Protein AF-A0A849Z8S7-F1 (afdb_monomer_lite)

Radius of gyration: 25.61 Å; chains: 1; bounding box: 56×73×49 Å

Structure (mmCIF, N/CA/C/O backbone):
data_AF-A0A849Z8S7-F1
#
_entry.id   AF-A0A849Z8S7-F1
#
loop_
_atom_site.group_PDB
_atom_site.id
_atom_site.type_symbol
_atom_site.label_atom_id
_atom_site.label_alt_id
_atom_site.label_comp_id
_atom_site.label_asym_id
_atom_site.label_entity_id
_atom_site.label_seq_id
_atom_site.pdbx_PDB_ins_code
_atom_site.Cartn_x
_atom_site.Cartn_y
_atom_site.Cartn_z
_atom_site.occupancy
_atom_site.B_iso_or_equiv
_atom_site.auth_seq_id
_atom_site.auth_comp_id
_atom_site.auth_asym_id
_atom_site.auth_atom_id
_atom_site.pdbx_PDB_model_num
ATOM 1 N N . MET A 1 1 ? 5.473 55.938 16.628 1.00 42.06 1 MET A N 1
ATOM 2 C CA . MET A 1 1 ? 5.712 55.086 15.442 1.00 42.06 1 MET A CA 1
ATOM 3 C C . MET A 1 1 ? 6.147 55.984 14.285 1.00 42.06 1 MET A C 1
ATOM 5 O O . MET A 1 1 ? 5.295 56.661 13.718 1.00 42.06 1 MET A O 1
ATOM 9 N N . PRO A 1 2 ? 7.457 56.111 14.018 1.00 40.88 2 PRO A N 1
ATOM 10 C CA . PRO A 1 2 ? 7.965 56.992 12.969 1.00 40.88 2 PRO A CA 1
ATOM 11 C C . PRO A 1 2 ? 7.827 56.350 11.578 1.00 40.88 2 PRO A C 1
ATOM 13 O O . PRO A 1 2 ? 8.144 55.180 11.389 1.00 40.88 2 PRO A O 1
ATOM 16 N N . LYS A 1 3 ? 7.329 57.137 10.617 1.00 57.66 3 LYS A N 1
ATOM 17 C CA . LYS A 1 3 ? 7.210 56.800 9.191 1.00 57.66 3 LYS A CA 1
ATOM 18 C C . LYS A 1 3 ? 8.530 57.138 8.496 1.00 57.66 3 LYS A C 1
ATOM 20 O O . LYS A 1 3 ? 8.988 58.271 8.626 1.00 57.66 3 LYS A O 1
ATOM 25 N N . LEU A 1 4 ? 9.113 56.195 7.756 1.00 46.59 4 LEU A N 1
ATOM 26 C CA . LEU A 1 4 ? 10.264 56.466 6.888 1.00 46.59 4 LEU A CA 1
ATOM 27 C C . LEU A 1 4 ? 9.817 56.681 5.429 1.00 46.59 4 LEU A C 1
ATOM 29 O O . LEU A 1 4 ? 8.900 55.996 4.971 1.00 46.59 4 LEU A O 1
ATOM 33 N N . PRO A 1 5 ? 10.427 57.651 4.719 1.00 54.22 5 PRO A N 1
ATOM 34 C CA . PRO A 1 5 ? 10.002 58.090 3.397 1.00 54.22 5 PRO A CA 1
ATOM 35 C C . PRO A 1 5 ? 10.579 57.246 2.254 1.00 54.22 5 PRO A C 1
ATOM 37 O O . PRO A 1 5 ? 11.716 56.782 2.290 1.00 54.22 5 PRO A O 1
ATOM 40 N N . VAL A 1 6 ? 9.768 57.136 1.203 1.00 56.06 6 VAL A N 1
ATOM 41 C CA . VAL A 1 6 ? 10.073 56.534 -0.096 1.00 56.06 6 VAL A CA 1
ATOM 42 C C . VAL A 1 6 ? 10.870 57.528 -0.950 1.00 56.06 6 VAL A C 1
ATOM 44 O O . VAL A 1 6 ? 10.335 58.527 -1.422 1.00 56.06 6 VAL A O 1
ATOM 47 N N . PHE A 1 7 ? 12.141 57.221 -1.184 1.00 50.84 7 PHE A N 1
ATOM 48 C CA . PHE A 1 7 ? 12.986 57.754 -2.258 1.00 50.84 7 PHE A CA 1
ATOM 49 C C . PHE A 1 7 ? 13.813 56.566 -2.779 1.00 50.84 7 PHE A C 1
ATOM 51 O O . PHE A 1 7 ? 14.220 55.739 -1.977 1.00 50.84 7 PHE A O 1
ATOM 58 N N . ALA A 1 8 ? 14.211 56.381 -4.032 1.00 52.47 8 ALA A N 1
ATOM 59 C CA . ALA A 1 8 ? 13.891 56.893 -5.356 1.00 52.47 8 ALA A CA 1
ATOM 60 C C . ALA A 1 8 ? 14.882 56.166 -6.309 1.00 52.47 8 ALA A C 1
ATOM 62 O O . ALA A 1 8 ? 16.000 55.883 -5.889 1.00 52.47 8 ALA A O 1
ATOM 63 N N . ARG A 1 9 ? 14.517 56.006 -7.596 1.00 51.28 9 ARG A N 1
ATOM 64 C CA . ARG A 1 9 ? 15.390 55.741 -8.784 1.00 51.28 9 ARG A CA 1
ATOM 65 C C . ARG A 1 9 ? 15.899 54.292 -8.963 1.00 51.28 9 ARG A C 1
ATOM 67 O O . ARG A 1 9 ? 16.637 53.787 -8.138 1.00 51.28 9 ARG A O 1
ATOM 74 N N . ARG A 1 10 ? 15.425 53.519 -9.957 1.00 60.03 10 ARG A N 1
ATOM 75 C CA . ARG A 1 10 ? 15.662 53.549 -11.433 1.00 60.03 10 ARG A CA 1
ATOM 76 C C . ARG A 1 10 ? 17.137 53.396 -11.852 1.00 60.03 10 ARG A C 1
ATOM 78 O O . ARG A 1 10 ? 17.875 54.362 -11.714 1.00 60.03 10 ARG A O 1
ATOM 85 N N . ALA A 1 11 ? 17.481 52.284 -12.520 1.00 51.03 11 ALA A N 1
ATOM 86 C CA . ALA A 1 11 ? 18.495 52.225 -13.587 1.00 51.03 11 ALA A CA 1
ATOM 87 C C . ALA A 1 11 ? 18.368 50.933 -14.430 1.00 51.03 11 ALA A C 1
ATOM 89 O O . ALA A 1 11 ? 18.165 49.852 -13.888 1.00 51.03 11 ALA A O 1
ATOM 90 N N . LEU A 1 12 ? 18.455 51.099 -15.754 1.00 53.72 12 LEU A N 1
ATOM 91 C CA . LEU A 1 12 ? 18.435 50.087 -16.817 1.00 53.72 12 LEU A CA 1
ATOM 92 C C . LEU A 1 12 ? 19.678 49.175 -16.814 1.00 53.72 12 LEU A C 1
ATOM 94 O O . LEU A 1 12 ? 20.761 49.673 -16.542 1.00 53.72 12 LEU A O 1
ATOM 98 N N . CYS A 1 13 ? 19.514 47.934 -17.295 1.00 45.50 13 CYS A N 1
ATOM 99 C CA . CYS A 1 13 ? 20.413 47.197 -18.213 1.00 45.50 13 CYS A CA 1
ATOM 100 C C . CYS A 1 13 ? 19.562 46.055 -18.820 1.00 45.50 13 CYS A C 1
ATOM 102 O O . CYS A 1 13 ? 19.097 45.196 -18.084 1.00 45.50 13 CYS A O 1
ATOM 104 N N . ALA A 1 14 ? 19.058 46.111 -20.055 1.00 52.50 14 ALA A N 1
ATOM 105 C CA . ALA A 1 14 ? 19.747 46.066 -21.348 1.00 52.50 14 ALA A CA 1
ATOM 106 C C . ALA A 1 14 ? 20.518 44.749 -21.595 1.00 52.50 14 ALA A C 1
ATOM 108 O O . ALA A 1 14 ? 21.630 44.585 -21.117 1.00 52.50 14 ALA A O 1
ATOM 109 N N . VAL A 1 15 ? 19.875 43.878 -22.388 1.00 55.09 15 VAL A N 1
ATOM 110 C CA . VAL A 1 15 ? 20.425 42.991 -23.436 1.00 55.09 15 VAL A CA 1
ATOM 111 C C . VAL A 1 15 ? 21.591 42.064 -23.065 1.00 55.09 15 VAL A C 1
ATOM 113 O O . VAL A 1 15 ? 22.725 42.510 -22.970 1.00 55.09 15 VAL A O 1
ATOM 116 N N . SER A 1 16 ? 21.331 40.750 -23.096 1.00 60.84 16 SER A N 1
ATOM 117 C CA . SER A 1 16 ? 22.317 39.768 -23.565 1.00 60.84 16 SER A CA 1
ATOM 118 C C . SER A 1 16 ? 21.654 38.719 -24.452 1.00 60.84 16 SER A C 1
ATOM 120 O O . SER A 1 16 ? 20.634 38.123 -24.119 1.00 60.84 16 SER A O 1
ATOM 122 N N . VAL A 1 17 ? 22.255 38.603 -25.628 1.00 56.03 17 VAL A N 1
ATOM 123 C CA . VAL A 1 17 ? 21.858 37.899 -26.841 1.00 56.03 17 VAL A CA 1
ATOM 124 C C . VAL A 1 17 ? 22.050 36.387 -26.708 1.00 56.03 17 VAL A C 1
ATOM 126 O O . VAL A 1 17 ? 22.977 35.919 -26.055 1.00 56.03 17 VAL A O 1
ATOM 129 N N . PHE A 1 18 ? 21.172 35.650 -27.391 1.00 53.56 18 PHE A N 1
ATOM 130 C CA . PHE A 1 18 ? 21.282 34.237 -27.747 1.00 53.56 18 PHE A CA 1
ATOM 131 C C . PHE A 1 18 ? 22.715 33.823 -28.137 1.00 53.56 18 PHE A C 1
ATOM 133 O O . PHE A 1 18 ? 23.207 34.200 -29.199 1.00 53.56 18 PHE A O 1
ATOM 140 N N . GLY A 1 19 ? 23.343 32.980 -27.316 1.00 54.31 19 GLY A N 1
ATOM 141 C CA . GLY A 1 19 ? 24.480 32.142 -27.696 1.00 54.31 19 GLY A CA 1
ATOM 142 C C . GLY A 1 19 ? 24.057 30.678 -27.619 1.00 54.31 19 GLY A C 1
ATOM 143 O O . GLY A 1 19 ? 23.813 30.178 -26.524 1.00 54.31 19 GLY A O 1
ATOM 144 N N . GLY A 1 20 ? 23.911 30.021 -28.775 1.00 52.41 20 GLY A N 1
ATOM 145 C CA . GLY A 1 20 ? 23.617 28.588 -28.879 1.00 52.41 20 GLY A CA 1
ATOM 146 C C . GLY A 1 20 ? 24.658 27.740 -28.136 1.00 52.41 20 GLY A C 1
ATOM 147 O O . GLY A 1 20 ? 25.803 28.139 -27.972 1.00 52.41 20 GLY A O 1
ATOM 148 N N . GLY A 1 21 ? 24.325 26.564 -27.624 1.00 58.84 21 GLY A N 1
ATOM 149 C CA . GLY A 1 21 ? 23.379 25.612 -28.190 1.00 58.84 21 GLY A CA 1
ATOM 150 C C . GLY A 1 21 ? 24.153 24.348 -28.534 1.00 58.84 21 GLY A C 1
ATOM 151 O O . GLY A 1 21 ? 24.381 24.072 -29.702 1.00 58.84 21 GLY A O 1
ATOM 152 N N . LEU A 1 22 ? 24.608 23.635 -27.501 1.00 53.78 22 LEU A N 1
ATOM 153 C CA . LEU A 1 22 ? 24.966 22.217 -27.564 1.00 53.78 22 LEU A CA 1
ATOM 154 C C . LEU A 1 22 ? 25.001 21.647 -26.135 1.00 53.78 22 LEU A C 1
ATOM 156 O O . LEU A 1 22 ? 25.979 21.048 -25.699 1.00 53.78 22 LEU A O 1
ATOM 160 N N . PHE A 1 23 ? 23.926 21.865 -25.368 1.00 60.00 23 PHE A N 1
ATOM 161 C CA . PHE A 1 23 ? 23.662 20.972 -24.245 1.00 60.00 23 PHE A CA 1
ATOM 162 C C . PHE A 1 23 ? 23.279 19.646 -24.880 1.00 60.00 23 PHE A C 1
ATOM 164 O O . PHE A 1 23 ? 22.159 19.480 -25.358 1.00 60.00 23 PHE A O 1
ATOM 171 N N . LEU A 1 24 ? 24.264 18.754 -24.970 1.00 53.62 24 LEU A N 1
ATOM 172 C CA . LEU A 1 24 ? 24.031 17.333 -25.130 1.00 53.62 24 LEU A CA 1
ATOM 173 C C . LEU A 1 24 ? 22.966 16.982 -24.099 1.00 53.62 24 LEU A C 1
ATOM 175 O O . LEU A 1 24 ? 23.238 16.962 -22.898 1.00 53.62 24 LEU A O 1
ATOM 179 N N . THR A 1 25 ? 21.742 16.787 -24.573 1.00 54.72 25 THR A N 1
ATOM 180 C CA . THR A 1 25 ? 20.685 16.110 -23.844 1.00 54.72 25 THR A CA 1
ATOM 181 C C . THR A 1 25 ? 21.167 14.676 -23.6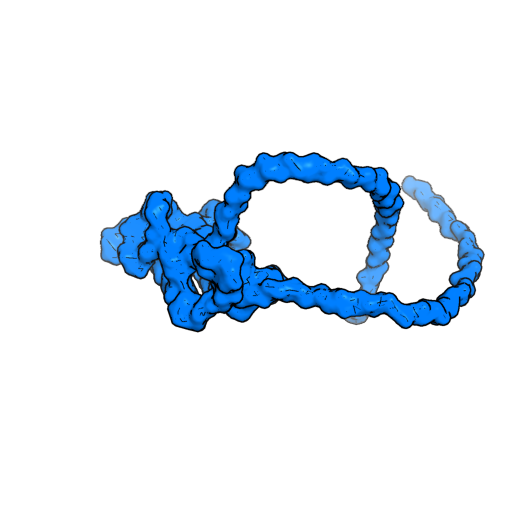69 1.00 54.72 25 THR A C 1
ATOM 183 O O . THR A 1 25 ? 20.724 13.771 -24.372 1.00 54.72 25 THR A O 1
ATOM 186 N N . TYR A 1 26 ? 22.142 14.474 -22.778 1.00 49.62 26 TYR A N 1
ATOM 187 C CA . TYR A 1 26 ? 22.218 13.252 -22.005 1.00 49.62 26 TYR A CA 1
ATOM 188 C C . TYR A 1 26 ? 20.825 13.135 -21.419 1.00 49.62 26 TYR A C 1
ATOM 190 O O . TYR A 1 26 ? 20.433 13.955 -20.588 1.00 49.62 26 TYR A O 1
ATOM 198 N N . GLY A 1 27 ? 20.014 12.275 -22.033 1.00 50.62 27 GLY A N 1
ATOM 199 C CA . GLY A 1 27 ? 18.640 12.101 -21.624 1.00 50.62 27 GLY A CA 1
ATOM 200 C C . GLY A 1 27 ? 18.686 11.792 -20.144 1.00 50.62 27 GLY A C 1
ATOM 201 O O . GLY A 1 27 ? 19.271 10.788 -19.755 1.00 50.62 27 GLY A O 1
ATOM 202 N N . CYS A 1 28 ? 18.098 12.660 -19.324 1.00 59.78 28 CYS A N 1
ATOM 203 C CA . CYS A 1 28 ? 17.778 12.352 -17.938 1.00 59.78 28 CYS A CA 1
ATOM 204 C C . CYS A 1 28 ? 16.652 11.303 -17.912 1.00 59.78 28 CYS A C 1
ATOM 206 O O . CYS A 1 28 ? 15.620 11.512 -17.279 1.00 59.78 28 CYS A O 1
ATOM 208 N N . GLY A 1 29 ? 16.800 10.222 -18.682 1.00 61.06 29 GLY A N 1
ATOM 209 C CA . GLY A 1 29 ? 16.044 9.006 -18.500 1.00 61.06 29 GLY A CA 1
ATOM 210 C C . GLY A 1 29 ? 16.629 8.376 -17.258 1.00 61.06 29 GLY A C 1
ATOM 211 O O . GLY A 1 29 ? 17.711 7.807 -17.298 1.00 61.06 29 GLY A O 1
ATOM 212 N N . THR A 1 30 ? 15.964 8.573 -16.128 1.00 66.50 30 THR A N 1
ATOM 213 C CA . THR A 1 30 ? 16.125 7.644 -15.021 1.00 66.50 30 THR A CA 1
ATOM 214 C C . THR A 1 30 ? 15.651 6.311 -15.580 1.00 66.50 30 THR A C 1
ATOM 216 O O . THR A 1 30 ? 14.512 6.260 -16.047 1.00 66.50 30 THR A O 1
ATOM 219 N N . ASP A 1 31 ? 16.500 5.284 -15.617 1.00 72.75 31 ASP A N 1
ATOM 220 C CA . ASP A 1 31 ? 16.138 3.911 -16.000 1.00 72.75 31 ASP A CA 1
ATOM 221 C C . ASP A 1 31 ? 15.182 3.313 -14.945 1.00 72.75 31 ASP A C 1
ATOM 223 O O . ASP A 1 31 ? 15.463 2.333 -14.263 1.00 72.75 31 ASP A O 1
ATOM 227 N N . ALA A 1 32 ? 14.060 4.001 -14.742 1.00 84.69 32 ALA A N 1
ATOM 228 C CA . ALA A 1 32 ? 13.055 3.755 -13.740 1.00 84.69 32 ALA A CA 1
ATOM 229 C C . ALA A 1 32 ? 12.129 2.668 -14.266 1.00 84.69 32 ALA A C 1
ATOM 231 O O . ALA A 1 32 ? 11.452 2.813 -15.284 1.00 84.69 32 ALA A O 1
ATOM 232 N N . VAL A 1 33 ? 12.101 1.579 -13.524 1.00 88.75 33 VAL A N 1
ATOM 233 C CA . VAL A 1 33 ? 11.377 0.348 -13.819 1.00 88.75 33 VAL A CA 1
ATOM 234 C C . VAL A 1 33 ? 10.177 0.235 -12.888 1.00 88.75 33 VAL A C 1
ATOM 236 O O . VAL A 1 33 ? 10.237 0.642 -11.727 1.00 88.75 33 VAL A O 1
ATOM 239 N N . GLY A 1 34 ? 9.053 -0.280 -13.385 1.00 92.19 34 GLY A N 1
ATOM 240 C CA . GLY A 1 34 ? 7.857 -0.475 -12.562 1.00 92.19 34 GLY A CA 1
ATOM 241 C C . GLY A 1 34 ? 7.198 0.820 -12.072 1.00 92.19 34 GLY A C 1
ATOM 242 O O . GLY A 1 34 ? 6.585 0.825 -11.005 1.00 92.19 34 GLY A O 1
ATOM 243 N N . VAL A 1 35 ? 7.295 1.926 -12.821 1.00 93.81 35 VAL A N 1
ATOM 244 C CA . VAL A 1 35 ? 6.619 3.201 -12.489 1.00 93.81 35 VAL A CA 1
ATOM 245 C C . VAL A 1 35 ? 5.112 2.997 -12.311 1.00 93.81 35 VAL A C 1
ATOM 247 O O . VAL A 1 35 ? 4.524 3.462 -11.331 1.00 93.81 35 VAL A O 1
ATOM 250 N N . ASP A 1 36 ? 4.477 2.269 -13.230 1.00 94.94 36 ASP A N 1
ATOM 251 C CA . ASP A 1 36 ? 3.037 2.021 -13.164 1.00 94.94 36 ASP A CA 1
ATOM 252 C C . ASP A 1 36 ? 2.677 1.001 -12.078 1.00 94.94 36 ASP A C 1
ATOM 254 O O . ASP A 1 36 ? 1.646 1.152 -11.419 1.00 94.94 36 ASP A O 1
ATOM 258 N N . ALA A 1 37 ? 3.542 0.020 -11.810 1.00 95.31 37 ALA A N 1
ATOM 259 C CA . ALA A 1 37 ? 3.399 -0.876 -10.665 1.00 95.31 37 ALA A CA 1
ATOM 260 C C . ALA A 1 37 ? 3.441 -0.104 -9.332 1.00 95.31 37 ALA A C 1
ATOM 262 O O . ALA A 1 37 ? 2.547 -0.271 -8.499 1.00 95.31 37 ALA A O 1
ATOM 263 N N . CYS A 1 38 ? 4.417 0.796 -9.155 1.00 96.62 38 CYS A N 1
ATOM 264 C CA . CYS A 1 38 ? 4.521 1.667 -7.981 1.00 96.62 38 CYS A CA 1
ATOM 265 C C . CYS A 1 38 ? 3.234 2.470 -7.783 1.00 96.62 38 CYS A C 1
ATOM 267 O O . CYS A 1 38 ? 2.651 2.454 -6.700 1.00 96.62 38 CYS A O 1
ATOM 269 N N . ARG A 1 39 ? 2.733 3.115 -8.846 1.00 97.19 39 ARG A N 1
ATOM 270 C CA . ARG A 1 39 ? 1.504 3.922 -8.777 1.00 97.19 39 ARG A CA 1
ATOM 271 C C . ARG A 1 39 ? 0.307 3.114 -8.298 1.00 97.19 39 ARG A C 1
ATOM 273 O O . ARG A 1 39 ? -0.425 3.588 -7.436 1.00 97.19 39 ARG A O 1
ATOM 280 N N . GLN A 1 40 ? 0.115 1.911 -8.830 1.00 98.00 40 GLN A N 1
ATOM 281 C CA . GLN A 1 40 ? -1.014 1.057 -8.455 1.00 98.00 40 GLN A CA 1
ATOM 282 C C . GLN A 1 40 ? -0.921 0.575 -6.999 1.00 98.00 40 GLN A C 1
ATOM 284 O O . GLN A 1 40 ? -1.930 0.531 -6.290 1.00 98.00 40 GLN A O 1
ATOM 289 N N . ILE A 1 41 ? 0.285 0.240 -6.533 1.00 97.31 41 ILE A N 1
ATOM 290 C CA . ILE A 1 41 ? 0.535 -0.175 -5.146 1.00 97.31 41 ILE A CA 1
ATOM 291 C C . ILE A 1 41 ? 0.282 0.993 -4.190 1.00 97.31 41 ILE A C 1
ATOM 293 O O . ILE A 1 41 ? -0.468 0.841 -3.224 1.00 97.31 41 ILE A O 1
ATOM 297 N N . GLU A 1 42 ? 0.843 2.168 -4.472 1.00 97.50 42 GLU A N 1
ATOM 298 C CA . GLU A 1 42 ? 0.652 3.363 -3.645 1.00 97.50 42 GLU A CA 1
ATOM 299 C C . GLU A 1 42 ? -0.795 3.857 -3.666 1.00 97.50 42 GLU A C 1
ATOM 301 O O . GLU A 1 42 ? -1.328 4.265 -2.636 1.00 97.50 42 GLU A O 1
ATOM 306 N N . GLU A 1 43 ? -1.489 3.738 -4.798 1.00 97.88 43 GLU A N 1
ATOM 307 C CA . GLU A 1 43 ? -2.920 4.012 -4.865 1.00 97.88 43 GLU A CA 1
ATOM 308 C C . GLU A 1 43 ? -3.704 3.111 -3.900 1.00 97.88 43 GLU A C 1
ATOM 310 O O . GLU A 1 43 ? -4.528 3.603 -3.120 1.00 97.88 43 GLU A O 1
ATOM 315 N N . ALA A 1 44 ? -3.400 1.809 -3.886 1.00 98.19 44 ALA A N 1
ATOM 316 C CA . ALA A 1 44 ? -4.016 0.866 -2.961 1.00 98.19 44 ALA A CA 1
ATOM 317 C C . ALA A 1 44 ? -3.684 1.181 -1.492 1.00 98.19 44 ALA A C 1
ATOM 319 O O . ALA A 1 44 ? -4.554 1.028 -0.630 1.00 98.19 44 ALA A O 1
ATOM 320 N N . ARG A 1 45 ? -2.462 1.645 -1.191 1.00 97.19 45 ARG A N 1
ATOM 321 C CA . ARG A 1 45 ? -2.066 2.093 0.158 1.00 97.19 45 ARG A CA 1
ATOM 322 C C . ARG A 1 45 ? -2.830 3.341 0.584 1.00 97.19 45 ARG A C 1
ATOM 324 O O . ARG A 1 45 ? -3.366 3.370 1.693 1.00 97.19 45 ARG A O 1
ATOM 331 N N . CYS A 1 46 ? -2.942 4.335 -0.294 1.00 97.56 46 CYS A N 1
ATOM 332 C CA . CYS A 1 46 ? -3.716 5.548 -0.040 1.00 97.56 46 CYS A CA 1
ATOM 333 C C . CYS A 1 46 ? -5.196 5.225 0.228 1.00 97.56 46 CYS A C 1
ATOM 335 O O . CYS A 1 46 ? -5.777 5.778 1.161 1.00 97.56 46 CYS A O 1
ATOM 337 N N . ASP A 1 47 ? -5.792 4.296 -0.527 1.00 97.44 47 ASP A N 1
ATOM 338 C CA . ASP A 1 47 ? -7.176 3.840 -0.312 1.00 97.44 47 ASP A CA 1
ATOM 339 C C . ASP A 1 47 ? -7.346 3.015 0.975 1.00 97.44 47 ASP A C 1
ATOM 341 O O . ASP A 1 47 ? -8.411 3.017 1.600 1.00 97.44 47 ASP A O 1
ATOM 345 N N . ALA A 1 48 ? -6.303 2.301 1.398 1.00 96.81 48 ALA A N 1
ATOM 346 C CA . ALA A 1 48 ? -6.287 1.545 2.646 1.00 96.81 48 ALA A CA 1
ATOM 347 C C . ALA A 1 48 ? -6.122 2.437 3.887 1.00 96.81 48 ALA A C 1
ATOM 349 O O . ALA A 1 48 ? -6.644 2.090 4.951 1.00 96.81 48 ALA A O 1
ATOM 350 N N . ALA A 1 49 ? -5.438 3.578 3.761 1.00 95.44 49 ALA A N 1
ATOM 351 C CA . ALA A 1 49 ? -5.015 4.424 4.878 1.00 95.44 49 ALA A CA 1
ATOM 352 C C . ALA A 1 49 ? -6.131 4.826 5.870 1.00 95.44 49 ALA A C 1
ATOM 354 O O . ALA A 1 49 ? -5.881 4.761 7.080 1.00 95.44 49 ALA A O 1
ATOM 355 N N . PRO A 1 50 ? -7.376 5.147 5.445 1.00 94.94 50 PRO A N 1
ATOM 356 C CA . PRO A 1 50 ? -8.457 5.470 6.378 1.00 94.94 50 PRO A CA 1
ATOM 357 C C . PRO A 1 50 ? -8.777 4.367 7.398 1.00 94.94 50 PRO A C 1
ATOM 359 O O . PRO A 1 50 ? -9.232 4.685 8.499 1.00 94.94 50 PRO A O 1
ATOM 362 N N . ALA A 1 51 ? -8.493 3.090 7.088 1.00 93.62 51 ALA A N 1
ATOM 363 C CA . ALA A 1 51 ? -8.651 1.968 8.027 1.00 93.62 51 ALA A CA 1
ATOM 364 C C . ALA A 1 51 ? -7.789 2.113 9.290 1.00 93.62 51 ALA A C 1
ATOM 366 O O . ALA A 1 51 ? -8.100 1.532 10.326 1.00 93.62 51 ALA A O 1
ATOM 367 N N . CYS A 1 52 ? -6.715 2.893 9.198 1.00 93.56 52 CYS A N 1
ATOM 368 C CA . CYS A 1 52 ? -5.745 3.110 10.259 1.00 93.56 52 CYS A CA 1
ATOM 369 C C . CYS A 1 52 ? -5.907 4.465 10.946 1.00 93.56 52 CYS A C 1
ATOM 371 O O . CYS A 1 52 ? -4.996 4.930 11.625 1.00 93.56 52 CYS A O 1
ATOM 373 N N . THR A 1 53 ? -7.053 5.127 10.784 1.00 89.75 53 THR A N 1
ATOM 374 C CA . THR A 1 53 ? -7.327 6.404 11.449 1.00 89.75 53 THR A CA 1
ATOM 375 C C . THR A 1 53 ? -7.194 6.275 12.970 1.00 89.75 53 THR A C 1
ATOM 377 O O . THR A 1 53 ? -7.928 5.520 13.597 1.00 89.75 53 THR A O 1
ATOM 380 N N . GLY A 1 54 ? -6.290 7.061 13.567 1.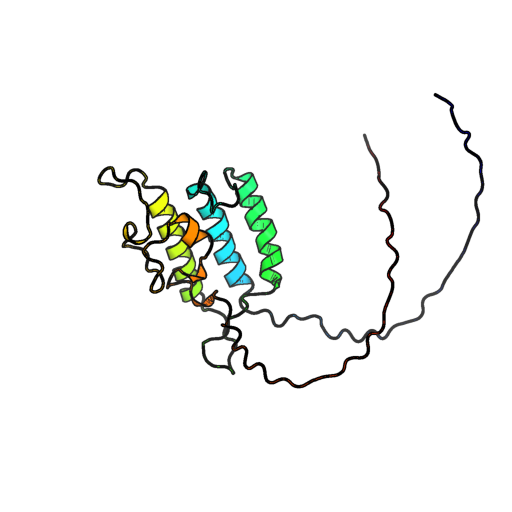00 84.06 54 GLY A N 1
ATOM 381 C CA . GLY A 1 54 ? -6.048 7.064 15.017 1.00 84.06 54 GLY A CA 1
ATOM 382 C C . GLY A 1 54 ? -4.904 6.154 15.468 1.00 84.06 54 GLY A C 1
ATOM 383 O O . GLY A 1 54 ? -4.531 6.207 16.636 1.00 84.06 54 GLY A O 1
ATOM 384 N N . ASP A 1 55 ? -4.323 5.377 14.554 1.00 87.44 55 ASP A N 1
ATOM 385 C CA . ASP A 1 55 ? -3.092 4.630 14.795 1.00 87.44 55 ASP A CA 1
ATOM 386 C C . ASP A 1 55 ? -1.859 5.549 14.684 1.00 87.44 55 ASP A C 1
ATOM 388 O O . ASP A 1 55 ? -1.856 6.512 13.912 1.00 87.44 55 ASP A O 1
ATOM 392 N N . GLN A 1 56 ? -0.806 5.257 15.449 1.00 85.62 56 GLN A N 1
ATOM 393 C CA . GLN A 1 56 ? 0.454 6.014 15.448 1.00 85.62 56 GLN A CA 1
ATOM 394 C C . GLN A 1 56 ? 1.238 5.886 14.133 1.00 85.62 56 GLN A C 1
ATOM 396 O O . GLN A 1 56 ? 2.055 6.749 13.824 1.00 85.62 56 GLN A O 1
ATOM 401 N N . PHE A 1 57 ? 0.973 4.835 13.354 1.00 81.31 57 PHE A N 1
ATOM 402 C CA . PHE A 1 57 ? 1.649 4.551 12.089 1.00 81.31 57 PHE A CA 1
ATOM 403 C C . PHE A 1 57 ? 0.889 5.077 10.862 1.00 81.31 57 PHE A C 1
ATOM 405 O O . PHE A 1 57 ? 1.259 4.762 9.734 1.00 81.31 57 PHE A O 1
ATOM 412 N N . THR A 1 58 ? -0.179 5.865 11.048 1.00 75.50 58 THR A N 1
ATOM 413 C CA . THR A 1 58 ? -0.963 6.415 9.931 1.00 75.50 58 THR A CA 1
ATOM 414 C C . THR A 1 58 ? -0.551 7.845 9.570 1.00 75.50 58 THR A C 1
ATOM 416 O O . THR A 1 58 ? -0.344 8.687 10.443 1.00 75.50 58 THR A O 1
ATOM 419 N N . PHE A 1 59 ? -0.558 8.179 8.276 1.00 74.00 59 PHE A N 1
ATOM 420 C CA . PHE A 1 59 ? -0.279 9.529 7.748 1.00 74.00 59 PHE A CA 1
ATOM 421 C C . PHE A 1 59 ? -1.394 10.564 8.020 1.00 74.00 59 PHE A C 1
ATOM 423 O O . PHE A 1 59 ? -1.504 11.584 7.344 1.00 74.00 59 PHE A O 1
ATOM 430 N N . GLY A 1 60 ? -2.277 10.304 8.985 1.00 84.75 60 GLY A N 1
ATOM 431 C CA . GLY A 1 60 ? -3.416 11.169 9.306 1.00 84.75 60 GLY A CA 1
ATOM 432 C C . GLY A 1 60 ? -4.475 11.270 8.200 1.00 84.75 60 GLY A C 1
ATOM 433 O O . GLY A 1 60 ? -5.245 12.233 8.191 1.00 84.75 60 GLY A O 1
ATOM 434 N N . ILE A 1 61 ? -4.526 10.303 7.280 1.00 92.56 61 ILE A N 1
ATOM 435 C CA . ILE A 1 61 ? -5.486 10.261 6.170 1.00 92.56 61 ILE A CA 1
ATOM 436 C C . ILE A 1 61 ? -6.830 9.741 6.690 1.00 92.56 61 ILE A C 1
ATOM 438 O O . ILE A 1 61 ? -6.946 8.592 7.104 1.00 92.56 61 ILE A O 1
ATOM 442 N N . ARG A 1 62 ? -7.844 10.607 6.682 1.00 92.06 62 ARG A N 1
ATOM 443 C CA . ARG A 1 62 ? -9.187 10.356 7.231 1.00 92.06 62 ARG A CA 1
ATOM 444 C C . ARG A 1 62 ? -10.303 10.685 6.251 1.00 92.06 62 ARG A C 1
ATOM 446 O O . ARG A 1 62 ? -11.399 10.150 6.374 1.00 92.06 62 ARG A O 1
ATOM 453 N N . THR A 1 63 ? -10.048 11.596 5.317 1.00 95.38 63 THR A N 1
ATOM 454 C CA . THR A 1 63 ? -11.045 12.074 4.360 1.00 95.38 63 THR A CA 1
ATOM 455 C C . THR A 1 63 ? -10.709 11.635 2.941 1.00 95.38 63 THR A C 1
ATOM 457 O O . THR A 1 63 ? -9.548 11.462 2.577 1.00 95.38 63 THR A O 1
ATOM 460 N N . GLU A 1 64 ? -11.744 11.532 2.112 1.00 96.56 64 GLU A N 1
ATOM 461 C CA . GLU A 1 64 ? -11.647 11.333 0.659 1.00 96.56 64 GLU A CA 1
ATOM 462 C C . GLU A 1 64 ? -10.675 12.317 -0.016 1.00 96.56 64 GLU A C 1
ATOM 464 O O . GLU A 1 64 ? -9.936 11.962 -0.930 1.00 96.56 64 GLU A O 1
ATOM 469 N N . GLU A 1 65 ? -10.651 13.573 0.436 1.00 97.62 65 GLU A N 1
ATOM 470 C CA . GLU A 1 65 ? -9.738 14.586 -0.094 1.00 97.62 65 GLU A CA 1
ATOM 471 C C . GLU A 1 65 ? -8.277 14.278 0.237 1.00 97.62 65 GLU A C 1
ATOM 473 O O . GLU A 1 65 ? -7.417 14.369 -0.637 1.00 97.62 65 GLU A O 1
ATOM 478 N N . GLN A 1 66 ? -7.993 13.845 1.466 1.00 96.62 66 GLN A N 1
ATOM 479 C CA . GLN A 1 66 ? -6.645 13.435 1.857 1.00 96.62 66 GLN A CA 1
ATOM 480 C C . GLN A 1 66 ? -6.187 12.190 1.089 1.00 96.62 66 GLN A C 1
ATOM 482 O O . GLN A 1 66 ? -5.022 12.119 0.707 1.00 96.62 66 GLN A O 1
ATOM 487 N N . VAL A 1 67 ? -7.095 11.250 0.801 1.00 97.25 67 VAL A N 1
ATOM 488 C CA . VAL A 1 67 ? -6.804 10.094 -0.064 1.00 97.25 67 VAL A CA 1
ATOM 489 C C . VAL A 1 67 ? -6.421 10.559 -1.471 1.00 97.25 67 VAL A C 1
ATOM 491 O O . VAL A 1 67 ? -5.388 10.140 -1.990 1.00 97.25 67 VAL A O 1
ATOM 494 N N . ARG A 1 68 ? -7.181 11.479 -2.081 1.00 98.12 68 ARG A N 1
ATOM 495 C CA . ARG A 1 68 ? -6.828 12.046 -3.398 1.00 98.12 68 ARG A CA 1
ATOM 496 C C . ARG A 1 68 ? -5.475 12.758 -3.386 1.00 98.12 68 ARG A C 1
ATOM 498 O O . ARG A 1 68 ? -4.699 12.587 -4.323 1.00 98.12 68 ARG A O 1
ATOM 505 N N . ASN A 1 69 ? -5.172 13.509 -2.327 1.00 97.19 69 ASN A N 1
ATOM 506 C CA . ASN A 1 69 ? -3.881 14.183 -2.179 1.00 97.19 69 ASN A CA 1
ATOM 507 C C . ASN A 1 69 ? -2.727 13.181 -2.021 1.00 97.19 69 ASN A C 1
ATOM 509 O O . ASN A 1 69 ? -1.678 13.374 -2.629 1.00 97.19 69 ASN A O 1
ATOM 513 N N . CYS A 1 70 ? -2.933 12.092 -1.273 1.00 97.31 70 CYS A N 1
ATOM 514 C CA . CYS A 1 70 ? -1.982 10.982 -1.168 1.00 97.31 70 CYS A CA 1
ATOM 515 C C . CYS A 1 70 ? -1.690 10.377 -2.548 1.00 97.31 70 CYS A C 1
ATOM 517 O O . CYS A 1 70 ? -0.532 10.305 -2.954 1.00 97.31 70 CYS A O 1
ATOM 519 N N . LYS A 1 71 ? -2.732 10.045 -3.323 1.00 97.88 71 LYS A N 1
ATOM 520 C CA . LYS A 1 71 ? -2.578 9.507 -4.686 1.00 97.88 71 LYS A CA 1
ATOM 521 C C . LYS A 1 71 ? -1.822 10.469 -5.604 1.00 97.88 71 LYS A C 1
ATOM 523 O O . LYS A 1 71 ? -0.949 10.043 -6.353 1.00 97.88 71 LYS A O 1
ATOM 528 N N . ALA A 1 72 ? -2.127 11.766 -5.536 1.00 97.19 72 ALA A N 1
ATOM 529 C CA . ALA A 1 72 ? -1.440 12.783 -6.330 1.00 97.19 72 ALA A CA 1
ATOM 530 C C . ALA A 1 72 ? 0.048 12.901 -5.962 1.00 97.19 72 ALA A C 1
ATOM 532 O O . ALA A 1 72 ? 0.883 12.972 -6.860 1.00 97.19 72 ALA A O 1
ATOM 533 N N . LEU A 1 73 ? 0.376 12.872 -4.667 1.00 95.94 73 LEU A N 1
ATOM 534 C CA . LEU A 1 73 ? 1.758 12.889 -4.188 1.00 95.94 73 LEU A CA 1
ATOM 535 C C . LEU A 1 73 ? 2.535 11.671 -4.703 1.00 95.94 73 LEU A C 1
ATOM 537 O O . LEU A 1 73 ? 3.610 11.823 -5.283 1.00 95.94 73 LEU A O 1
ATOM 541 N N . TYR A 1 74 ? 1.986 10.468 -4.532 1.00 95.81 74 TYR A N 1
ATOM 542 C CA . TYR A 1 74 ? 2.676 9.241 -4.925 1.00 95.81 74 TYR A CA 1
ATOM 543 C C . TYR A 1 74 ? 2.720 9.013 -6.436 1.00 95.81 74 TYR A C 1
ATOM 545 O O . TYR A 1 74 ? 3.667 8.402 -6.920 1.00 95.81 74 TYR A O 1
ATOM 553 N N . ARG A 1 75 ? 1.789 9.580 -7.213 1.00 95.88 75 ARG A N 1
ATOM 554 C CA . ARG A 1 75 ? 1.887 9.602 -8.682 1.00 95.88 75 ARG A CA 1
ATOM 555 C C . ARG A 1 75 ? 3.219 10.191 -9.153 1.00 95.88 75 ARG A C 1
ATOM 557 O O . ARG A 1 75 ? 3.786 9.686 -10.125 1.00 95.88 75 ARG A O 1
ATOM 564 N N . ASP A 1 76 ? 3.675 11.242 -8.474 1.00 94.75 76 ASP A N 1
ATOM 565 C CA . ASP A 1 76 ? 4.902 11.961 -8.807 1.00 94.75 76 ASP A CA 1
ATOM 566 C C . ASP A 1 76 ? 6.129 11.288 -8.167 1.00 94.75 76 ASP A C 1
ATOM 568 O O . ASP A 1 76 ? 7.157 11.159 -8.824 1.00 94.75 76 ASP A O 1
ATOM 572 N N . GLN A 1 77 ? 6.022 10.771 -6.935 1.00 93.44 77 GLN A N 1
ATOM 573 C CA . GLN A 1 77 ? 7.120 10.015 -6.302 1.00 93.44 77 GLN A CA 1
ATOM 574 C C . GLN A 1 77 ? 7.456 8.719 -7.047 1.00 93.44 77 GLN A C 1
ATOM 576 O O . GLN A 1 77 ? 8.626 8.365 -7.178 1.00 93.44 77 GLN A O 1
ATOM 581 N N . CYS A 1 78 ? 6.444 8.050 -7.602 1.00 95.44 78 CYS A N 1
ATOM 582 C CA . CYS A 1 78 ? 6.624 6.831 -8.382 1.00 95.44 78 CYS A CA 1
ATOM 583 C C . CYS A 1 78 ? 7.310 7.052 -9.738 1.00 95.44 78 CYS A C 1
ATOM 585 O O . CYS A 1 78 ? 7.594 6.072 -10.419 1.00 95.44 78 CYS A O 1
ATOM 587 N N . LEU A 1 79 ? 7.608 8.294 -10.150 1.00 93.12 79 LEU A N 1
ATOM 588 C CA . LEU A 1 79 ? 8.392 8.552 -11.367 1.00 93.12 79 LEU A CA 1
ATOM 589 C C . LEU A 1 79 ? 9.821 7.999 -11.283 1.00 93.12 79 LEU A C 1
ATOM 591 O O . LEU A 1 79 ? 10.446 7.802 -12.319 1.00 93.12 79 LEU A O 1
ATOM 595 N N . HIS A 1 80 ? 10.313 7.712 -10.077 1.00 89.69 80 HIS A N 1
ATOM 596 C CA . HIS A 1 80 ? 11.595 7.040 -9.868 1.00 89.69 80 HIS A CA 1
ATOM 597 C C . HIS A 1 80 ? 11.514 5.508 -9.991 1.00 89.69 80 HIS A C 1
ATOM 599 O O . HIS A 1 80 ? 12.544 4.844 -9.933 1.00 89.69 80 HIS A O 1
ATOM 605 N N . GLY A 1 81 ? 10.318 4.943 -10.193 1.00 89.88 81 GLY A N 1
ATOM 606 C CA . GLY A 1 81 ? 10.111 3.501 -10.295 1.00 89.88 81 GLY A CA 1
ATOM 607 C C . GLY A 1 81 ? 10.166 2.779 -8.948 1.00 89.88 81 GLY A C 1
ATOM 608 O O . GLY A 1 81 ? 10.081 3.390 -7.881 1.00 89.88 81 GLY A O 1
ATOM 609 N N . ILE A 1 82 ? 10.272 1.455 -9.014 1.00 88.56 82 ILE A N 1
ATOM 610 C CA . ILE A 1 82 ? 10.524 0.580 -7.870 1.00 88.56 82 ILE A CA 1
ATOM 611 C C . ILE A 1 82 ? 12.023 0.305 -7.851 1.00 88.56 82 ILE A C 1
ATOM 613 O O . ILE A 1 82 ? 12.560 -0.255 -8.803 1.00 88.56 82 ILE A O 1
ATOM 617 N N . GLU A 1 83 ? 12.682 0.675 -6.754 1.00 80.56 83 GLU A N 1
ATOM 618 C CA . GLU A 1 83 ? 14.143 0.591 -6.600 1.00 80.56 83 GLU A CA 1
ATOM 619 C C . GLU A 1 83 ? 1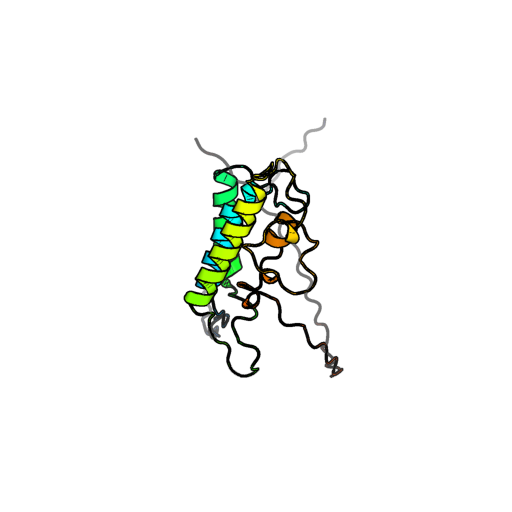4.700 -0.823 -6.865 1.00 80.56 83 GLU A C 1
ATOM 621 O O . GLU A 1 83 ? 15.847 -0.964 -7.268 1.00 80.56 83 GLU A O 1
ATOM 626 N N . ASN A 1 84 ? 13.870 -1.862 -6.709 1.00 72.50 84 ASN A N 1
ATOM 627 C CA . ASN A 1 84 ? 14.241 -3.275 -6.858 1.00 72.50 84 ASN A CA 1
ATOM 628 C C . ASN A 1 84 ? 13.263 -4.020 -7.751 1.00 72.50 84 ASN A C 1
ATOM 630 O O . ASN A 1 84 ? 12.845 -5.126 -7.422 1.00 72.50 84 ASN A O 1
ATOM 634 N N . ALA A 1 85 ? 12.850 -3.406 -8.862 1.00 64.06 85 ALA A N 1
ATOM 635 C CA . ALA A 1 85 ? 12.068 -4.154 -9.839 1.00 64.06 85 ALA A CA 1
ATOM 636 C C . ALA A 1 85 ? 12.822 -5.444 -10.239 1.00 64.06 85 ALA A C 1
ATOM 638 O O . ALA A 1 85 ? 12.220 -6.514 -10.266 1.00 64.06 85 ALA A O 1
ATOM 639 N N . GLY A 1 86 ? 14.152 -5.356 -10.386 1.00 55.09 86 GLY A N 1
ATOM 640 C CA . GLY A 1 86 ? 15.021 -6.498 -10.651 1.00 55.09 86 GLY A CA 1
ATOM 641 C C . GLY A 1 86 ? 14.945 -7.592 -9.603 1.00 55.09 86 GLY A C 1
ATOM 642 O O . GLY A 1 86 ? 15.022 -7.331 -8.401 1.00 55.09 86 GLY A O 1
ATOM 643 N N . GLY A 1 87 ? 14.801 -8.829 -10.075 1.00 55.25 87 GLY A N 1
ATOM 644 C CA . GLY A 1 87 ? 14.854 -10.017 -9.238 1.00 55.25 87 GLY A CA 1
ATOM 645 C C . GLY A 1 87 ? 16.173 -10.130 -8.467 1.00 55.25 87 GLY A C 1
ATOM 646 O O . GLY A 1 87 ? 17.076 -9.304 -8.561 1.00 55.25 87 GLY A O 1
ATOM 647 N N . SER A 1 88 ? 16.309 -11.192 -7.676 1.00 54.69 88 SER A N 1
ATOM 648 C CA . SER A 1 88 ? 17.530 -11.466 -6.903 1.00 54.69 88 SER A CA 1
ATOM 649 C C . SER A 1 88 ? 18.794 -11.663 -7.750 1.00 54.69 88 SER A C 1
ATOM 651 O O . SER A 1 88 ? 19.876 -11.767 -7.177 1.00 54.69 88 SER A O 1
ATOM 653 N N . ASP A 1 89 ? 18.658 -11.732 -9.074 1.00 58.34 89 ASP A N 1
ATOM 654 C CA . ASP A 1 89 ? 19.748 -11.934 -10.015 1.00 58.34 89 ASP A CA 1
ATOM 655 C C . ASP A 1 89 ? 20.268 -10.576 -10.504 1.00 58.34 89 ASP A C 1
ATOM 657 O O . ASP A 1 89 ? 19.528 -9.718 -10.979 1.00 58.34 89 ASP A O 1
ATOM 661 N N . GLU A 1 90 ? 21.569 -10.368 -10.329 1.00 58.97 90 GLU A N 1
ATOM 662 C CA . GLU A 1 90 ? 22.244 -9.063 -10.381 1.00 58.97 90 GLU A CA 1
ATOM 663 C C . GLU A 1 90 ? 22.264 -8.420 -11.777 1.00 58.97 90 GLU A C 1
ATOM 665 O O . GLU A 1 90 ? 22.579 -7.237 -11.901 1.00 58.97 90 GLU A O 1
ATOM 670 N N . ASP A 1 91 ? 21.879 -9.182 -12.801 1.00 58.88 91 ASP A N 1
ATOM 671 C CA . ASP A 1 91 ? 21.993 -8.813 -14.210 1.00 58.88 91 ASP A CA 1
ATOM 672 C C . ASP A 1 91 ? 20.642 -8.523 -14.897 1.00 58.88 91 ASP A C 1
ATOM 674 O O . ASP A 1 91 ? 20.645 -8.055 -16.037 1.00 58.88 91 ASP A O 1
ATOM 678 N N . GLU A 1 92 ? 19.492 -8.745 -14.241 1.00 63.16 92 GLU A N 1
ATOM 679 C CA . GLU A 1 92 ? 18.176 -8.557 -14.876 1.00 63.16 92 GLU A CA 1
ATOM 680 C C . GLU A 1 92 ? 17.226 -7.716 -14.010 1.00 63.16 92 GLU A C 1
ATOM 682 O O . GLU A 1 92 ? 16.635 -8.157 -13.019 1.00 63.16 92 GLU A O 1
ATOM 687 N N . VAL A 1 93 ? 17.082 -6.446 -14.403 1.00 62.50 93 VAL A N 1
ATOM 688 C CA . VAL A 1 93 ? 16.094 -5.535 -13.827 1.00 62.50 93 VAL A CA 1
ATOM 689 C C . VAL A 1 93 ? 14.728 -5.815 -14.455 1.00 62.50 93 VAL A C 1
ATOM 691 O O . VAL A 1 93 ? 14.269 -5.080 -15.326 1.00 62.50 93 VAL A O 1
ATOM 694 N N . ASP A 1 94 ? 14.093 -6.908 -14.044 1.00 73.88 94 ASP A N 1
ATOM 695 C CA . ASP A 1 94 ? 12.751 -7.249 -14.510 1.00 73.88 94 ASP A CA 1
ATOM 696 C C . ASP A 1 94 ? 11.692 -6.306 -13.942 1.00 73.88 94 ASP A C 1
ATOM 698 O O . ASP A 1 94 ? 11.707 -5.931 -12.781 1.00 73.88 94 ASP A O 1
ATOM 702 N N . GLU A 1 95 ? 10.706 -5.917 -14.738 1.00 83.12 95 GLU A N 1
ATOM 703 C CA . GLU A 1 95 ? 9.532 -5.246 -14.189 1.00 83.12 95 GLU A CA 1
ATOM 704 C C . GLU A 1 95 ? 8.686 -6.266 -13.401 1.00 83.12 95 GLU A C 1
ATOM 706 O O . GLU A 1 95 ? 8.476 -7.389 -13.881 1.00 83.12 95 GLU A O 1
ATOM 711 N N . PRO A 1 96 ? 8.158 -5.937 -12.203 1.00 87.19 96 PRO A N 1
ATOM 712 C CA . PRO A 1 96 ? 7.246 -6.844 -11.527 1.00 87.19 96 PRO A CA 1
ATOM 713 C C . PRO A 1 96 ? 6.046 -7.124 -12.430 1.00 87.19 96 PRO A C 1
ATOM 715 O O . PRO A 1 96 ? 5.315 -6.214 -12.807 1.00 87.19 96 PRO A O 1
ATOM 718 N N . SER A 1 97 ? 5.822 -8.402 -12.741 1.00 91.69 97 SER A N 1
ATOM 719 C CA . SER A 1 97 ? 4.663 -8.801 -13.545 1.00 91.69 97 SER A CA 1
ATOM 720 C C . SER A 1 97 ? 3.346 -8.286 -12.950 1.00 91.69 97 SER A C 1
ATOM 722 O O . SER A 1 97 ? 3.186 -8.258 -11.724 1.00 91.69 97 SER A O 1
ATOM 724 N N . ASP A 1 98 ? 2.359 -7.999 -13.802 1.00 94.31 98 ASP A N 1
ATOM 725 C CA . ASP A 1 98 ? 1.008 -7.589 -13.384 1.00 94.31 98 ASP A CA 1
ATOM 726 C C . ASP A 1 98 ? 0.414 -8.532 -12.324 1.00 94.31 98 ASP A C 1
ATOM 728 O O . ASP A 1 98 ? -0.216 -8.104 -11.359 1.00 94.31 98 ASP A O 1
ATOM 732 N N . GLY A 1 99 ? 0.682 -9.838 -12.443 1.00 94.94 99 GLY A N 1
ATOM 733 C CA . GLY A 1 99 ? 0.236 -10.838 -11.475 1.00 94.94 99 GLY A CA 1
ATOM 734 C C . GLY A 1 99 ? 0.852 -10.679 -10.079 1.00 94.94 99 GLY A C 1
ATOM 735 O O . GLY A 1 99 ? 0.199 -11.018 -9.089 1.00 94.94 99 GLY A O 1
ATOM 736 N N . ASN A 1 100 ? 2.083 -10.173 -9.970 1.00 94.19 100 ASN A N 1
ATOM 737 C CA . ASN A 1 100 ? 2.715 -9.846 -8.688 1.00 94.19 100 ASN A CA 1
ATOM 738 C C . ASN A 1 100 ? 2.140 -8.549 -8.108 1.00 94.19 100 ASN A C 1
ATOM 740 O O . ASN A 1 100 ? 1.797 -8.515 -6.923 1.00 94.19 100 ASN A O 1
ATOM 744 N N . VAL A 1 101 ? 1.952 -7.526 -8.946 1.00 96.25 101 VAL A N 1
ATOM 745 C CA . VAL A 1 101 ? 1.324 -6.249 -8.562 1.00 96.25 101 VAL A CA 1
ATOM 746 C C . VAL A 1 101 ? -0.088 -6.484 -8.014 1.00 96.25 101 VAL A C 1
ATOM 748 O O . VAL A 1 101 ? -0.410 -6.051 -6.905 1.00 96.25 101 VAL A O 1
ATOM 751 N N . ASP A 1 102 ? -0.899 -7.281 -8.707 1.00 97.62 102 ASP A N 1
ATOM 752 C CA . ASP A 1 102 ? -2.253 -7.647 -8.286 1.00 97.62 102 ASP A CA 1
ATOM 753 C C . ASP A 1 102 ? -2.290 -8.374 -6.939 1.00 97.62 102 ASP A C 1
ATOM 755 O O . ASP A 1 102 ? -3.166 -8.118 -6.104 1.00 97.62 102 ASP A O 1
ATOM 759 N N . LYS A 1 103 ? -1.363 -9.313 -6.714 1.00 97.44 103 LYS A N 1
ATOM 760 C CA . LYS A 1 103 ? -1.259 -10.026 -5.432 1.00 97.44 103 LYS A CA 1
ATOM 761 C C . LYS A 1 103 ? -0.907 -9.060 -4.306 1.00 97.44 103 LYS A C 1
ATOM 763 O O . LYS A 1 103 ? -1.529 -9.134 -3.247 1.00 97.44 103 LYS A O 1
ATOM 768 N N . CYS A 1 104 ? 0.024 -8.138 -4.545 1.00 98.00 104 CYS A N 1
ATOM 769 C CA . CYS A 1 104 ? 0.388 -7.114 -3.574 1.00 98.00 104 CYS A CA 1
ATOM 770 C C . CYS A 1 104 ? -0.809 -6.210 -3.226 1.00 98.00 104 CYS A C 1
ATOM 772 O O . CYS A 1 104 ? -1.161 -6.059 -2.055 1.00 98.00 104 CYS A O 1
ATOM 774 N N . ILE A 1 105 ? -1.526 -5.699 -4.231 1.00 98.25 105 ILE A N 1
ATOM 775 C CA . ILE A 1 105 ? -2.733 -4.876 -4.037 1.00 98.25 105 ILE A CA 1
ATOM 776 C C . ILE A 1 105 ? -3.812 -5.639 -3.259 1.00 98.25 105 ILE A C 1
ATOM 778 O O . ILE A 1 105 ? -4.458 -5.079 -2.366 1.00 98.25 105 ILE A O 1
ATOM 782 N N . LYS A 1 106 ? -4.024 -6.923 -3.574 1.00 98.31 106 LYS A N 1
ATOM 783 C CA . LYS A 1 106 ? -4.962 -7.783 -2.836 1.00 98.31 106 LYS A CA 1
ATOM 784 C C . LYS A 1 106 ? -4.547 -7.937 -1.376 1.00 98.31 106 LYS A C 1
ATOM 786 O O . LYS A 1 106 ? -5.413 -7.811 -0.513 1.00 98.31 106 LYS A O 1
ATOM 791 N N . ALA A 1 107 ? -3.260 -8.144 -1.099 1.00 98.19 107 ALA A N 1
ATOM 792 C CA . ALA A 1 107 ? -2.740 -8.228 0.263 1.00 98.19 107 ALA A CA 1
ATOM 793 C C . ALA A 1 107 ? -2.964 -6.917 1.034 1.00 98.19 107 ALA A C 1
ATOM 795 O O . ALA A 1 107 ? -3.530 -6.954 2.121 1.00 98.19 107 ALA A O 1
ATOM 796 N N . ILE A 1 108 ? -2.657 -5.753 0.446 1.00 98.12 108 ILE A N 1
ATOM 797 C CA . ILE A 1 108 ? -2.915 -4.427 1.047 1.00 98.12 108 ILE A CA 1
ATOM 798 C C . ILE A 1 108 ? -4.397 -4.264 1.412 1.00 98.12 108 ILE A C 1
ATOM 800 O O . ILE A 1 108 ? -4.747 -3.905 2.541 1.00 98.12 108 ILE A O 1
ATOM 804 N N . LYS A 1 109 ? -5.296 -4.574 0.470 1.00 97.88 109 LYS A N 1
ATOM 805 C CA . LYS A 1 109 ? -6.748 -4.494 0.692 1.00 97.88 109 LYS A CA 1
ATOM 806 C C . LYS A 1 109 ? -7.211 -5.467 1.778 1.00 97.88 109 LYS A C 1
ATOM 808 O O . LYS A 1 109 ? -8.063 -5.102 2.590 1.00 97.88 109 LYS A O 1
ATOM 813 N N . ALA A 1 110 ? -6.663 -6.680 1.810 1.00 97.44 110 ALA A N 1
ATOM 814 C CA . ALA A 1 110 ? -6.966 -7.684 2.824 1.00 97.44 110 ALA A CA 1
ATOM 815 C C . ALA A 1 110 ? -6.497 -7.243 4.221 1.00 97.44 110 ALA A C 1
ATOM 817 O O . ALA A 1 110 ? -7.287 -7.317 5.162 1.00 97.44 110 ALA A O 1
ATOM 818 N N . THR A 1 111 ? -5.297 -6.671 4.349 1.00 96.94 111 THR A N 1
ATOM 819 C CA . THR A 1 111 ? -4.787 -6.096 5.606 1.00 96.94 111 THR A CA 1
ATOM 820 C C . THR A 1 111 ? -5.691 -4.976 6.115 1.00 96.94 111 THR A C 1
ATOM 822 O O . THR A 1 111 ? -6.104 -4.974 7.275 1.00 96.94 111 THR A O 1
ATOM 825 N N . ALA A 1 112 ? -6.085 -4.053 5.233 1.00 96.00 112 ALA A N 1
ATOM 826 C CA . ALA A 1 112 ? -7.002 -2.969 5.582 1.00 96.00 112 ALA A CA 1
ATOM 827 C C . ALA A 1 112 ? -8.389 -3.488 6.000 1.00 96.00 112 ALA A C 1
ATOM 829 O O . ALA A 1 112 ? -8.993 -2.978 6.944 1.00 96.00 112 ALA A O 1
ATOM 830 N N . ASN A 1 113 ? -8.899 -4.518 5.318 1.00 95.38 113 ASN A N 1
ATOM 831 C CA . ASN A 1 113 ? -10.149 -5.181 5.687 1.00 95.38 113 ASN A CA 1
ATOM 832 C C . ASN A 1 113 ? -10.050 -5.868 7.048 1.00 95.38 113 ASN A C 1
ATOM 834 O O . ASN A 1 113 ? -10.984 -5.746 7.835 1.00 95.38 113 ASN A O 1
ATOM 838 N N . CYS A 1 114 ? -8.940 -6.550 7.334 1.00 94.88 114 CYS A N 1
ATOM 839 C CA . CYS A 1 114 ? -8.698 -7.149 8.640 1.00 94.88 114 CYS A CA 1
ATOM 840 C C . CYS A 1 114 ? -8.761 -6.081 9.739 1.00 94.88 114 CYS A C 1
ATOM 842 O O . CYS A 1 114 ? -9.537 -6.214 10.680 1.00 94.88 114 CYS A O 1
ATOM 844 N N . LYS A 1 115 ? -8.068 -4.949 9.557 1.00 92.88 115 LYS A N 1
ATOM 845 C CA . LYS A 1 115 ? -8.110 -3.836 10.515 1.00 92.88 115 LYS A CA 1
ATOM 846 C C . LYS A 1 115 ? -9.512 -3.247 10.714 1.00 92.88 115 LYS A C 1
ATOM 848 O O . LYS A 1 115 ? -9.859 -2.880 11.832 1.00 92.88 115 LYS A O 1
ATOM 853 N N . ARG A 1 116 ? -10.314 -3.138 9.649 1.00 91.50 116 ARG A N 1
ATOM 854 C CA . ARG A 1 116 ? -11.683 -2.591 9.715 1.00 91.50 116 ARG A CA 1
ATOM 855 C C . ARG A 1 116 ? -12.679 -3.496 10.432 1.00 91.50 116 ARG A C 1
ATOM 857 O O . ARG A 1 116 ? -13.674 -2.982 10.934 1.00 91.50 116 ARG A O 1
ATOM 864 N N . LYS A 1 117 ? -12.447 -4.809 10.474 1.00 84.94 117 LYS A N 1
ATOM 865 C CA . LYS A 1 117 ? -13.278 -5.765 11.220 1.00 84.94 117 LYS A CA 1
ATOM 866 C C . LYS A 1 117 ? -13.010 -5.633 12.725 1.00 84.94 117 LYS A C 1
ATOM 868 O O . LYS A 1 117 ? -12.657 -6.610 13.356 1.00 84.94 117 LYS A O 1
ATOM 873 N N . GLN A 1 118 ? -13.096 -4.429 13.288 1.00 75.00 118 GLN A N 1
ATOM 874 C CA . GLN A 1 118 ? -12.990 -4.215 14.728 1.00 75.00 118 GLN A CA 1
ATOM 875 C C . GLN A 1 118 ? -14.361 -3.843 15.323 1.00 75.00 118 GLN A C 1
ATOM 877 O O . GLN A 1 118 ? -14.982 -2.891 14.843 1.00 75.00 118 GLN A O 1
ATOM 882 N N . PRO A 1 119 ? -14.810 -4.540 16.387 1.00 66.25 119 PRO A N 1
ATOM 883 C CA . PRO A 1 119 ? -14.250 -5.811 16.863 1.00 66.25 119 PRO A CA 1
ATOM 884 C C . PRO A 1 119 ? -14.406 -6.924 15.804 1.00 66.25 119 PRO A C 1
ATOM 886 O O . PRO A 1 119 ? -15.239 -6.801 14.901 1.00 66.25 119 PRO A O 1
ATOM 889 N N . ASP A 1 120 ? -13.567 -7.959 15.867 1.00 60.12 120 ASP A N 1
ATOM 890 C CA . ASP A 1 120 ? -13.571 -9.080 14.920 1.00 60.12 120 ASP A CA 1
ATOM 891 C C . ASP A 1 120 ? -14.860 -9.912 15.046 1.00 60.12 120 ASP A C 1
ATOM 893 O O . ASP A 1 120 ? -15.765 -9.597 15.822 1.00 60.12 120 ASP A O 1
ATOM 897 N N . VAL A 1 121 ? -14.973 -10.995 14.272 1.00 62.81 121 VAL A N 1
ATOM 898 C CA . VAL A 1 121 ? -16.160 -11.871 14.322 1.00 62.81 121 VAL A CA 1
ATOM 899 C C . VAL A 1 121 ? -16.391 -12.515 15.699 1.00 62.81 121 VAL A C 1
ATOM 901 O O . VAL A 1 121 ? -17.487 -13.019 15.942 1.00 62.81 121 VAL A O 1
ATOM 904 N N . ASN A 1 122 ? -15.396 -12.478 16.590 1.00 63.62 122 ASN A N 1
ATOM 905 C CA . ASN A 1 122 ? -15.433 -13.007 17.951 1.00 63.62 122 ASN A CA 1
ATOM 906 C C . ASN A 1 122 ? -15.589 -11.914 19.023 1.00 63.62 122 ASN A C 1
ATOM 908 O O . ASN A 1 122 ? -15.806 -12.243 20.188 1.00 63.62 122 ASN A O 1
ATOM 912 N N . GLY A 1 123 ? -15.541 -10.631 18.654 1.00 68.69 123 GLY A N 1
ATOM 913 C CA . GLY A 1 123 ? -15.589 -9.518 19.604 1.00 68.69 123 GLY A CA 1
ATOM 914 C C . GLY A 1 123 ? -14.212 -8.975 20.011 1.00 68.69 123 GLY A C 1
ATOM 915 O O . GLY A 1 123 ? -14.158 -8.024 20.793 1.00 68.69 123 GLY A O 1
ATOM 916 N N . ASP A 1 124 ? -13.125 -9.521 19.466 1.00 71.56 124 ASP A N 1
ATOM 917 C CA . ASP A 1 124 ? -11.750 -9.173 19.814 1.00 71.56 124 ASP A CA 1
ATOM 918 C C . ASP A 1 124 ? -11.206 -8.026 18.953 1.00 71.56 124 ASP A C 1
ATOM 920 O O . ASP A 1 124 ? -11.554 -7.824 17.787 1.00 71.56 124 ASP A O 1
ATOM 924 N N . THR A 1 125 ? -10.316 -7.222 19.526 1.00 82.50 125 THR A N 1
ATOM 925 C CA . THR A 1 125 ? -9.593 -6.201 18.767 1.00 82.50 125 THR A CA 1
ATOM 926 C C . THR A 1 125 ? -8.448 -6.839 17.990 1.00 82.50 125 THR A C 1
ATOM 928 O O . THR A 1 125 ? -7.563 -7.427 18.597 1.00 82.50 125 THR A O 1
ATOM 931 N N . VAL A 1 126 ? -8.401 -6.632 16.672 1.00 85.50 126 VAL A N 1
ATOM 932 C CA . VAL A 1 126 ? -7.235 -6.979 15.837 1.00 85.50 126 VAL A CA 1
ATOM 933 C C . VAL A 1 126 ? -6.016 -6.172 16.301 1.00 85.50 126 VAL A C 1
ATOM 935 O O . VAL A 1 126 ? -5.952 -4.958 16.072 1.00 85.50 126 VAL A O 1
ATOM 938 N N . THR A 1 127 ? -5.069 -6.818 16.973 1.00 88.56 127 THR A N 1
ATOM 939 C CA . THR A 1 127 ? -3.870 -6.164 17.524 1.00 88.56 127 THR A CA 1
ATOM 940 C C . THR A 1 127 ? -2.646 -6.402 16.659 1.00 88.56 127 THR A C 1
ATOM 942 O O . THR A 1 127 ? -1.813 -5.504 16.534 1.00 88.56 127 THR A O 1
ATOM 945 N N . THR A 1 128 ? -2.566 -7.562 16.010 1.00 95.56 128 THR A N 1
ATOM 946 C CA . THR A 1 128 ? -1.389 -7.985 15.250 1.00 95.56 128 THR A CA 1
ATOM 947 C C . THR A 1 128 ? -1.770 -8.607 13.908 1.00 95.56 128 THR A C 1
ATOM 949 O O . THR A 1 128 ? -2.936 -8.900 13.647 1.00 95.56 128 THR A O 1
ATOM 952 N N . MET A 1 129 ? -0.789 -8.822 13.036 1.00 96.00 129 MET A N 1
ATOM 953 C CA . MET A 1 129 ? -0.977 -9.533 11.772 1.00 96.00 129 MET A CA 1
ATOM 954 C C . MET A 1 129 ? -1.284 -11.022 11.968 1.00 96.00 129 MET A C 1
ATOM 956 O O . MET A 1 129 ? -1.871 -11.628 11.077 1.00 96.00 129 MET A O 1
ATOM 960 N N . ALA A 1 130 ? -0.972 -11.607 13.130 1.00 95.75 130 ALA A N 1
ATOM 961 C CA . ALA A 1 130 ? -1.400 -12.965 13.475 1.00 95.75 130 ALA A CA 1
ATOM 962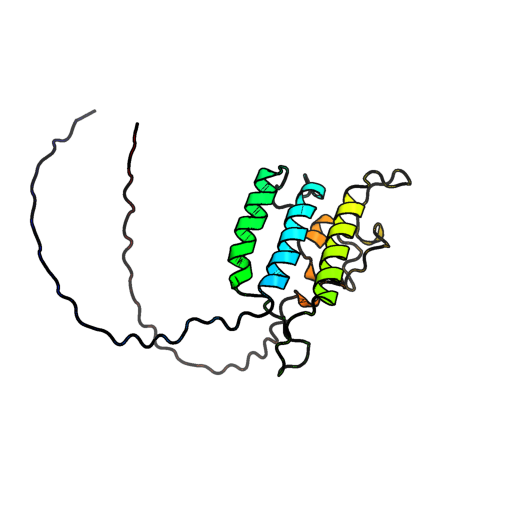 C C . ALA A 1 130 ? -2.935 -13.105 13.541 1.00 95.75 130 ALA A C 1
ATOM 964 O O . ALA A 1 130 ? -3.463 -14.182 13.267 1.00 95.75 130 ALA A O 1
ATOM 965 N N . ASP A 1 131 ? -3.647 -12.007 13.814 1.00 94.44 131 ASP A N 1
ATOM 966 C CA . ASP A 1 131 ? -5.115 -11.945 13.820 1.00 94.44 131 ASP A CA 1
ATOM 967 C C . ASP A 1 131 ? -5.702 -11.854 12.388 1.00 94.44 131 ASP A C 1
ATOM 969 O O . ASP A 1 131 ? -6.919 -11.868 12.196 1.00 94.44 131 ASP A O 1
ATOM 973 N N . CYS A 1 132 ? -4.844 -11.761 11.363 1.00 95.19 132 CYS A N 1
ATOM 974 C CA . CYS A 1 132 ? -5.196 -11.608 9.951 1.00 95.19 132 CYS A CA 1
ATOM 975 C C . CYS A 1 132 ? -4.726 -12.818 9.114 1.00 95.19 132 CYS A C 1
ATOM 977 O O . CYS A 1 132 ? -3.871 -12.655 8.243 1.00 95.19 132 CYS A O 1
ATOM 979 N N . PRO A 1 133 ? -5.282 -14.030 9.314 1.00 94.38 133 PRO A N 1
ATOM 980 C CA . PRO A 1 133 ? -4.747 -15.271 8.734 1.00 94.38 133 PRO A CA 1
ATOM 981 C C . PRO A 1 133 ? -4.784 -15.323 7.199 1.00 94.38 133 PRO A C 1
ATOM 983 O O . PRO A 1 133 ? -4.019 -16.064 6.589 1.00 94.38 133 PRO A O 1
ATOM 986 N N . ASP A 1 134 ? -5.646 -14.521 6.569 1.00 95.00 134 ASP A N 1
ATOM 987 C CA . ASP A 1 134 ? -5.745 -14.417 5.108 1.00 95.00 134 ASP A CA 1
ATOM 988 C C . ASP A 1 134 ? -4.607 -13.584 4.484 1.00 95.00 134 ASP A C 1
ATOM 990 O O . ASP A 1 134 ? -4.532 -13.453 3.259 1.00 95.00 134 ASP A O 1
ATOM 994 N N . VAL A 1 135 ? -3.737 -12.984 5.303 1.00 97.25 135 VAL A N 1
ATOM 995 C CA . VAL A 1 135 ? -2.636 -12.131 4.851 1.00 97.25 135 VAL A CA 1
ATOM 996 C C . VAL A 1 135 ? -1.300 -12.718 5.286 1.00 97.25 135 VAL A C 1
ATOM 998 O O . VAL A 1 135 ? -0.931 -12.681 6.456 1.00 97.25 135 VAL A O 1
ATOM 1001 N N . ALA A 1 136 ? -0.529 -13.198 4.314 1.00 98.00 136 ALA A N 1
ATOM 1002 C CA . ALA A 1 136 ? 0.842 -13.621 4.553 1.00 98.00 136 ALA A CA 1
ATOM 1003 C C . ALA A 1 136 ? 1.777 -12.408 4.708 1.00 98.00 136 ALA A C 1
ATOM 1005 O O . ALA A 1 136 ? 1.827 -11.522 3.848 1.00 98.00 136 ALA A O 1
ATOM 1006 N N . VAL A 1 137 ? 2.556 -12.402 5.788 1.00 97.75 137 VAL A N 1
ATOM 1007 C CA . VAL A 1 137 ? 3.647 -11.451 6.043 1.00 97.75 137 VAL A CA 1
ATOM 1008 C C . VAL A 1 137 ? 4.990 -12.168 5.999 1.00 97.75 137 VAL A C 1
ATOM 1010 O O . VAL A 1 137 ? 5.064 -13.384 6.185 1.00 97.75 137 VAL A O 1
ATOM 1013 N N . VAL A 1 138 ? 6.062 -11.417 5.763 1.00 96.19 138 VAL A N 1
ATOM 1014 C CA . VAL A 1 138 ? 7.427 -11.939 5.857 1.00 96.19 138 VAL A CA 1
ATOM 1015 C C . VAL A 1 138 ? 7.721 -12.435 7.282 1.00 96.19 138 VAL A C 1
ATOM 1017 O O . VAL A 1 138 ? 7.104 -12.002 8.258 1.00 96.19 138 VAL A O 1
ATOM 1020 N N . SER A 1 139 ? 8.676 -13.358 7.418 1.00 95.44 139 SER A N 1
ATOM 1021 C CA . SER A 1 139 ? 9.057 -13.907 8.725 1.00 95.44 139 SER A CA 1
ATOM 1022 C C . SER A 1 139 ? 9.440 -12.798 9.714 1.00 95.44 139 SER A C 1
ATOM 1024 O O . SER A 1 139 ? 10.201 -11.892 9.375 1.00 95.44 139 SER A O 1
ATOM 1026 N N . GLY A 1 140 ? 8.933 -12.889 10.946 1.00 95.12 140 GLY A N 1
ATOM 1027 C CA . GLY A 1 140 ? 9.199 -11.911 12.008 1.00 95.12 140 GLY A CA 1
ATOM 1028 C C . GLY A 1 140 ? 8.342 -10.641 11.959 1.00 95.12 140 GLY A C 1
ATOM 1029 O O . GLY A 1 140 ? 8.686 -9.680 12.635 1.00 95.12 140 GLY A O 1
ATOM 1030 N N . TRP A 1 141 ? 7.265 -10.620 11.162 1.00 96.56 141 TRP A N 1
ATOM 1031 C CA . TRP A 1 141 ? 6.311 -9.499 11.099 1.00 96.56 141 TRP A CA 1
ATOM 1032 C C . TRP A 1 141 ? 4.902 -9.829 11.610 1.00 96.56 141 TRP A C 1
ATOM 1034 O O . TRP A 1 141 ? 4.010 -8.985 11.569 1.00 96.56 141 TRP A O 1
ATOM 1044 N N . SER A 1 142 ? 4.670 -11.047 12.107 1.00 96.75 142 SER A N 1
ATOM 1045 C CA . SER A 1 142 ? 3.347 -11.477 12.582 1.00 96.75 142 SER A CA 1
ATOM 1046 C C . SER A 1 142 ? 2.883 -10.756 13.852 1.00 96.75 142 SER A C 1
ATOM 1048 O O . SER A 1 142 ? 1.685 -10.669 14.094 1.00 96.75 142 SER A O 1
ATOM 1050 N N . ASP A 1 143 ? 3.813 -10.247 14.659 1.00 96.56 143 ASP A N 1
ATOM 1051 C CA . ASP A 1 143 ? 3.568 -9.490 15.894 1.00 96.56 143 ASP A CA 1
ATOM 1052 C C . ASP A 1 143 ? 3.300 -7.995 15.648 1.00 96.56 143 ASP A C 1
ATOM 1054 O O . ASP A 1 143 ? 2.917 -7.274 16.569 1.00 96.56 143 ASP A O 1
ATOM 1058 N N . LYS A 1 144 ? 3.476 -7.518 14.410 1.00 96.75 144 LYS A N 1
ATOM 1059 C CA . LYS A 1 144 ? 3.227 -6.124 14.032 1.00 96.75 144 LYS A CA 1
ATOM 1060 C C . LYS A 1 144 ? 1.754 -5.857 13.821 1.00 96.75 144 LYS A C 1
ATOM 1062 O O . LYS A 1 144 ? 0.992 -6.755 13.474 1.00 96.75 144 LYS A O 1
ATOM 1067 N N . THR A 1 145 ? 1.340 -4.607 14.000 1.00 95.75 145 THR A N 1
ATOM 1068 C CA . THR A 1 145 ? -0.058 -4.238 13.766 1.00 95.75 145 THR A CA 1
ATOM 1069 C C . THR A 1 145 ? -0.363 -4.206 12.261 1.00 95.75 145 THR A C 1
ATOM 1071 O O . THR A 1 145 ? 0.539 -3.980 11.441 1.00 95.75 145 THR A O 1
ATOM 1074 N N . PRO A 1 146 ? -1.638 -4.343 11.855 1.00 95.62 146 PRO A N 1
ATOM 1075 C CA . PRO A 1 146 ? -2.023 -4.129 10.461 1.00 95.62 146 PRO A CA 1
ATOM 1076 C C . PRO A 1 146 ? -1.635 -2.751 9.917 1.00 95.62 146 PRO A C 1
ATOM 1078 O O . PRO A 1 146 ? -1.308 -2.621 8.742 1.00 95.62 146 PRO A O 1
ATOM 1081 N N . CYS A 1 147 ? -1.643 -1.720 10.764 1.00 95.94 147 CYS A N 1
ATOM 1082 C CA . CYS A 1 147 ? -1.320 -0.356 10.356 1.00 95.94 147 CYS A CA 1
ATOM 1083 C C . CYS A 1 147 ? 0.181 -0.128 10.194 1.00 95.94 147 CYS A C 1
ATOM 1085 O O . CYS A 1 147 ? 0.593 0.498 9.221 1.00 95.94 147 CYS A O 1
ATOM 1087 N N . GLU A 1 148 ? 1.000 -0.707 11.073 1.00 96.19 148 GLU A N 1
ATOM 1088 C CA . GLU A 1 148 ? 2.457 -0.736 10.901 1.00 96.19 148 GLU A CA 1
ATOM 1089 C C . GLU A 1 148 ? 2.844 -1.488 9.615 1.00 96.19 148 GLU A C 1
ATOM 1091 O O . GLU A 1 148 ? 3.709 -1.044 8.858 1.00 96.19 148 GLU A O 1
ATOM 1096 N N . THR A 1 149 ? 2.134 -2.579 9.316 1.00 96.62 149 THR A N 1
ATOM 1097 C CA . THR A 1 149 ? 2.340 -3.381 8.101 1.00 96.62 149 THR A CA 1
ATOM 1098 C C . THR A 1 149 ? 1.891 -2.643 6.833 1.00 96.62 149 THR A C 1
ATOM 1100 O O . THR A 1 149 ? 2.585 -2.686 5.825 1.00 96.62 149 THR A O 1
ATOM 1103 N N . LEU A 1 150 ? 0.777 -1.900 6.856 1.00 96.12 150 LEU A N 1
ATOM 1104 C CA . LEU A 1 150 ? 0.361 -1.043 5.729 1.00 96.12 150 LEU A CA 1
ATOM 1105 C C . LEU A 1 150 ? 1.325 0.130 5.479 1.00 96.12 150 LEU A C 1
ATOM 1107 O O . LEU A 1 150 ? 1.443 0.615 4.348 1.00 96.12 150 LEU A O 1
ATOM 1111 N N . ASN A 1 151 ? 2.025 0.582 6.520 1.00 95.31 151 ASN A N 1
ATOM 1112 C CA . ASN A 1 151 ? 3.092 1.567 6.384 1.00 95.31 151 ASN A CA 1
ATOM 1113 C C . ASN A 1 151 ? 4.377 0.970 5.772 1.00 95.31 151 ASN A C 1
ATOM 1115 O O . ASN A 1 151 ? 5.149 1.709 5.170 1.00 95.31 151 ASN A O 1
ATOM 1119 N N . SER A 1 152 ? 4.558 -0.350 5.863 1.00 95.50 152 SER A N 1
ATOM 1120 C CA . SER A 1 152 ? 5.741 -1.086 5.390 1.00 95.50 152 SER A CA 1
ATOM 1121 C C . SER A 1 152 ? 5.303 -2.232 4.469 1.00 95.50 152 SER A C 1
ATOM 1123 O O . SER A 1 152 ? 5.395 -3.411 4.820 1.00 95.50 152 SER A O 1
ATOM 1125 N N . VAL A 1 153 ? 4.716 -1.900 3.311 1.00 96.31 153 VAL A N 1
ATOM 1126 C CA . VAL A 1 153 ? 4.055 -2.899 2.449 1.00 96.31 153 VAL A CA 1
ATOM 1127 C C . VAL A 1 153 ? 4.988 -3.991 1.967 1.00 96.31 153 VAL A C 1
ATOM 1129 O O . VAL A 1 153 ? 4.533 -5.109 1.767 1.00 96.31 153 VAL A O 1
ATOM 1132 N N . GLU A 1 154 ? 6.284 -3.726 1.861 1.00 95.25 154 GLU A N 1
ATOM 1133 C CA . GLU A 1 154 ? 7.304 -4.709 1.510 1.00 95.25 154 GLU A CA 1
ATOM 1134 C C . GLU A 1 154 ? 7.418 -5.870 2.514 1.00 95.25 154 GLU A C 1
ATOM 1136 O O . GLU A 1 154 ? 8.093 -6.867 2.260 1.00 95.25 154 GLU A O 1
ATOM 1141 N N . LYS A 1 155 ? 6.750 -5.756 3.665 1.00 96.88 155 LYS A N 1
ATOM 1142 C CA . LYS A 1 155 ? 6.648 -6.792 4.696 1.00 96.88 155 LYS A CA 1
ATOM 1143 C C . LYS A 1 155 ? 5.443 -7.709 4.507 1.00 96.88 155 LYS A C 1
ATOM 1145 O O . LYS A 1 155 ? 5.341 -8.728 5.186 1.00 96.88 155 LYS A O 1
ATOM 1150 N N . LEU A 1 156 ? 4.555 -7.399 3.567 1.00 97.62 156 LEU A N 1
ATOM 1151 C CA . LEU A 1 156 ? 3.593 -8.358 3.031 1.00 97.62 156 LEU A CA 1
ATOM 1152 C C . LEU A 1 156 ? 4.343 -9.287 2.072 1.00 97.62 156 LEU A C 1
ATOM 1154 O O . LEU A 1 156 ? 5.029 -8.808 1.170 1.00 97.62 156 LEU A O 1
ATOM 1158 N N . ASP A 1 157 ? 4.196 -10.608 2.211 1.00 96.81 157 ASP A N 1
ATOM 1159 C CA . ASP A 1 157 ? 4.949 -11.562 1.372 1.00 96.81 157 ASP A CA 1
ATOM 1160 C C . ASP A 1 157 ? 4.682 -11.339 -0.130 1.00 96.81 157 ASP A C 1
ATOM 1162 O O . ASP A 1 157 ? 5.595 -11.377 -0.956 1.00 96.81 157 ASP A O 1
ATOM 1166 N N . ALA A 1 158 ? 3.441 -10.976 -0.473 1.00 96.50 158 ALA A N 1
ATOM 1167 C CA . ALA A 1 158 ? 3.025 -10.652 -1.836 1.00 96.50 158 ALA A CA 1
ATOM 1168 C C . ALA A 1 158 ? 3.651 -9.366 -2.413 1.00 96.50 158 ALA A C 1
ATOM 1170 O O . ALA A 1 158 ? 3.596 -9.169 -3.623 1.00 96.50 158 ALA A O 1
ATOM 1171 N N . CYS A 1 159 ? 4.216 -8.497 -1.574 1.00 96.06 159 CYS A N 1
ATOM 1172 C CA . CYS A 1 159 ? 4.781 -7.197 -1.943 1.00 96.06 159 CYS A CA 1
ATOM 1173 C C . CYS A 1 159 ? 6.300 -7.126 -1.725 1.00 96.06 159 CYS A C 1
ATOM 1175 O O . CYS A 1 159 ? 6.883 -6.051 -1.845 1.00 96.06 159 CYS A O 1
ATOM 1177 N N . LYS A 1 160 ? 6.968 -8.237 -1.390 1.00 93.19 160 LYS A N 1
ATOM 1178 C CA . LYS A 1 160 ? 8.399 -8.241 -1.035 1.00 93.19 160 LYS A CA 1
ATOM 1179 C C . LYS A 1 160 ? 9.332 -7.677 -2.112 1.00 93.19 160 LYS A C 1
ATOM 1181 O O . LYS A 1 160 ? 10.412 -7.212 -1.782 1.00 93.19 160 LYS A O 1
ATOM 1186 N N . PHE A 1 161 ? 8.903 -7.679 -3.375 1.00 90.69 161 PHE A N 1
ATOM 1187 C CA . PHE A 1 161 ? 9.636 -7.075 -4.494 1.00 90.69 161 PHE A CA 1
ATOM 1188 C C . PHE A 1 161 ? 9.751 -5.542 -4.393 1.00 90.69 161 PHE A C 1
ATOM 1190 O O . PHE A 1 161 ? 10.546 -4.935 -5.094 1.00 90.69 161 PHE A O 1
ATOM 1197 N N . VAL A 1 162 ? 8.968 -4.901 -3.520 1.00 91.69 162 VAL A N 1
ATOM 1198 C CA . VAL A 1 162 ? 9.069 -3.460 -3.241 1.00 91.69 162 VAL A CA 1
ATOM 1199 C C . VAL A 1 162 ? 10.209 -3.153 -2.258 1.00 91.69 162 VAL A C 1
ATOM 1201 O O . VAL A 1 162 ? 10.647 -2.009 -2.169 1.00 91.69 162 VAL A O 1
ATOM 1204 N N . ALA A 1 163 ? 10.702 -4.146 -1.506 1.00 88.50 163 ALA A N 1
ATOM 1205 C CA . ALA A 1 163 ? 11.729 -3.936 -0.487 1.00 88.50 163 ALA A CA 1
ATOM 1206 C C . ALA A 1 163 ? 13.008 -3.372 -1.101 1.00 88.50 163 ALA A C 1
ATOM 1208 O O . ALA A 1 163 ? 13.454 -3.909 -2.110 1.00 88.50 163 ALA A O 1
ATOM 1209 N N . LYS A 1 164 ? 13.615 -2.361 -0.454 1.00 82.56 164 LYS A N 1
ATOM 1210 C CA . LYS A 1 164 ? 14.962 -1.874 -0.787 1.00 82.56 164 LYS A CA 1
ATOM 1211 C C . LYS A 1 164 ? 15.949 -3.053 -0.820 1.00 82.56 164 LYS A C 1
ATOM 1213 O O . LYS A 1 164 ? 15.916 -3.862 0.115 1.00 82.56 164 LYS A O 1
ATOM 1218 N N . LYS A 1 165 ? 16.831 -3.156 -1.830 1.00 74.50 165 LYS A N 1
ATOM 1219 C CA . LYS A 1 165 ? 17.977 -4.079 -1.764 1.00 74.50 165 LYS A CA 1
ATOM 1220 C C . LYS A 1 165 ? 18.707 -3.770 -0.467 1.00 74.50 165 LYS A C 1
ATOM 1222 O O . LYS A 1 165 ? 18.899 -2.603 -0.128 1.00 74.50 165 LYS A O 1
ATOM 1227 N N . ALA A 1 166 ? 19.068 -4.805 0.285 1.00 73.19 166 ALA A N 1
ATOM 1228 C CA . ALA A 1 166 ? 20.041 -4.593 1.338 1.00 73.19 166 ALA A CA 1
ATOM 1229 C C . ALA A 1 166 ? 21.261 -3.988 0.645 1.00 73.19 166 ALA A C 1
ATOM 1231 O O . ALA A 1 166 ? 21.777 -4.594 -0.298 1.00 73.19 166 ALA A O 1
ATOM 1232 N N . ASP A 1 167 ? 21.645 -2.778 1.044 1.00 70.69 167 ASP A N 1
ATOM 1233 C CA . ASP A 1 167 ? 22.9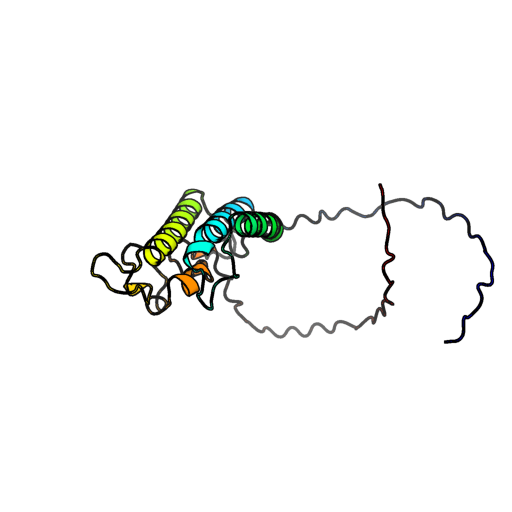44 -2.252 0.678 1.00 70.69 167 ASP A CA 1
ATOM 1234 C C . ASP A 1 167 ? 23.914 -3.295 1.245 1.00 70.69 167 ASP A C 1
ATOM 1236 O O . ASP A 1 167 ? 24.069 -3.434 2.460 1.00 70.69 167 ASP A O 1
ATOM 1240 N N . ASN A 1 168 ? 24.435 -4.173 0.384 1.00 59.56 168 ASN A N 1
ATOM 1241 C CA . ASN A 1 168 ? 25.589 -4.967 0.746 1.00 59.56 168 ASN A CA 1
ATOM 1242 C C . ASN A 1 168 ? 26.679 -3.912 0.855 1.00 59.56 168 ASN A C 1
ATOM 1244 O O . ASN A 1 168 ? 27.293 -3.567 -0.153 1.00 59.56 168 ASN A O 1
ATOM 1248 N N . ASP A 1 169 ? 26.821 -3.342 2.051 1.00 52.62 169 ASP A N 1
ATOM 1249 C CA . ASP A 1 169 ? 27.934 -2.502 2.465 1.00 52.62 169 ASP A CA 1
ATOM 1250 C C . ASP A 1 169 ? 29.196 -3.380 2.439 1.00 52.62 169 ASP A C 1
ATOM 1252 O O . ASP A 1 169 ? 29.802 -3.710 3.457 1.00 52.62 169 ASP A O 1
ATOM 1256 N N . ASP A 1 170 ? 29.576 -3.825 1.244 1.00 50.97 170 ASP A N 1
ATOM 1257 C CA . ASP A 1 170 ? 30.946 -4.137 0.911 1.00 50.97 170 ASP A CA 1
ATOM 1258 C C . ASP A 1 170 ? 31.602 -2.760 0.780 1.00 50.97 170 ASP A C 1
ATOM 1260 O O . ASP A 1 170 ? 31.709 -2.178 -0.302 1.00 50.97 170 ASP A O 1
ATOM 1264 N N . ASP A 1 171 ? 31.935 -2.193 1.944 1.00 48.94 171 ASP A N 1
ATOM 1265 C CA . ASP A 1 171 ? 32.836 -1.059 2.140 1.00 48.94 171 ASP A CA 1
ATOM 1266 C C . ASP A 1 171 ? 34.224 -1.455 1.593 1.00 48.94 171 ASP A C 1
ATOM 1268 O O . ASP A 1 171 ? 35.225 -1.594 2.300 1.00 48.94 171 ASP A O 1
ATOM 1272 N N . GLY A 1 172 ? 34.298 -1.674 0.283 1.00 50.59 172 GLY A N 1
ATOM 1273 C CA . GLY A 1 172 ? 35.516 -1.615 -0.489 1.00 50.59 172 GLY A CA 1
ATOM 1274 C C . GLY A 1 172 ? 35.925 -0.156 -0.559 1.00 50.59 172 GLY A C 1
ATOM 1275 O O . GLY A 1 172 ? 35.688 0.502 -1.573 1.00 50.59 172 GLY A O 1
ATOM 1276 N N . ASP A 1 173 ? 36.512 0.334 0.537 1.00 51.75 173 ASP A N 1
ATOM 1277 C CA . ASP A 1 173 ? 37.258 1.587 0.643 1.00 51.75 173 ASP A CA 1
ATOM 1278 C C . ASP A 1 173 ? 38.161 1.747 -0.585 1.00 51.75 173 ASP A C 1
ATOM 1280 O O . ASP A 1 173 ? 39.301 1.287 -0.648 1.00 51.75 173 ASP A O 1
ATOM 1284 N N . THR A 1 174 ? 37.616 2.399 -1.604 1.00 49.94 174 THR A N 1
ATOM 1285 C CA . THR A 1 174 ? 38.387 2.936 -2.706 1.00 49.94 174 THR A CA 1
ATOM 1286 C C . THR A 1 174 ? 38.352 4.431 -2.492 1.00 49.94 174 THR A C 1
ATOM 1288 O O . THR A 1 174 ? 37.498 5.140 -3.020 1.00 49.94 174 THR A O 1
ATOM 1291 N N . THR A 1 175 ? 39.263 4.887 -1.634 1.00 52.19 175 THR A N 1
ATOM 1292 C CA . THR A 1 175 ? 39.578 6.290 -1.377 1.00 52.19 175 THR A CA 1
ATOM 1293 C C . THR A 1 175 ? 39.710 7.054 -2.703 1.00 52.19 175 THR A C 1
ATOM 1295 O O . THR A 1 175 ? 40.780 7.132 -3.310 1.00 52.19 175 THR A O 1
ATOM 1298 N N . ALA A 1 176 ? 38.611 7.639 -3.172 1.00 51.56 176 ALA A N 1
ATOM 1299 C CA . ALA A 1 176 ? 38.602 8.595 -4.263 1.00 51.56 176 ALA A CA 1
ATOM 1300 C C . ALA A 1 176 ? 38.655 9.993 -3.646 1.00 51.56 176 ALA A C 1
ATOM 1302 O O . ALA A 1 176 ? 37.647 10.573 -3.245 1.00 51.56 176 ALA A O 1
ATOM 1303 N N . THR A 1 177 ? 39.869 10.531 -3.550 1.00 54.84 177 THR A N 1
ATOM 1304 C CA . THR A 1 177 ? 40.139 11.929 -3.208 1.00 54.84 177 THR A CA 1
ATOM 1305 C C . THR A 1 177 ? 39.434 12.848 -4.211 1.00 54.84 177 THR A C 1
ATOM 1307 O O . THR A 1 177 ? 39.977 13.153 -5.272 1.00 54.84 177 THR A O 1
ATOM 1310 N N . ALA A 1 178 ? 38.225 13.305 -3.888 1.00 49.59 178 ALA A N 1
ATOM 1311 C CA . ALA A 1 178 ? 37.529 14.341 -4.641 1.00 49.59 178 ALA A CA 1
ATOM 1312 C C . ALA A 1 178 ? 37.811 15.712 -4.011 1.00 49.59 178 ALA A C 1
ATOM 1314 O O . ALA A 1 178 ? 37.383 16.030 -2.902 1.00 49.59 178 ALA A O 1
ATOM 1315 N N . THR A 1 179 ? 38.571 16.529 -4.737 1.00 55.12 179 THR A N 1
ATOM 1316 C CA . THR A 1 179 ? 38.843 17.935 -4.437 1.00 55.12 179 THR A CA 1
ATOM 1317 C C . THR A 1 179 ? 37.537 18.725 -4.313 1.00 55.12 179 THR A C 1
ATOM 1319 O O . THR A 1 179 ? 36.810 18.911 -5.287 1.00 55.12 179 THR A O 1
ATOM 1322 N N . ALA A 1 180 ? 37.258 19.228 -3.110 1.00 54.12 180 ALA A N 1
ATOM 1323 C CA . ALA A 1 180 ? 36.135 20.113 -2.839 1.00 54.12 180 ALA A CA 1
ATOM 1324 C C . ALA A 1 180 ? 36.284 21.436 -3.614 1.00 54.12 180 ALA A C 1
ATOM 1326 O O . ALA A 1 180 ? 37.149 22.254 -3.306 1.00 54.12 180 ALA A O 1
ATOM 1327 N N . THR A 1 181 ? 35.418 21.661 -4.606 1.00 57.50 181 THR A N 1
ATOM 1328 C CA . THR A 1 181 ? 35.182 22.998 -5.168 1.00 57.50 181 THR A CA 1
ATOM 1329 C C . THR A 1 181 ? 33.950 23.586 -4.493 1.00 57.50 181 THR A C 1
ATOM 1331 O O . THR A 1 181 ? 32.810 23.266 -4.826 1.00 57.50 181 THR A O 1
ATOM 1334 N N . THR A 1 182 ? 34.193 24.436 -3.501 1.00 55.91 182 THR A N 1
ATOM 1335 C CA . THR A 1 182 ? 33.180 25.185 -2.756 1.00 55.91 182 THR A CA 1
ATOM 1336 C C . THR A 1 182 ? 32.472 26.166 -3.690 1.00 55.91 182 THR A C 1
ATOM 1338 O O . THR A 1 182 ? 33.043 27.189 -4.064 1.00 55.91 182 THR A O 1
ATOM 1341 N N . THR A 1 183 ? 31.224 25.881 -4.065 1.00 54.56 183 THR A N 1
ATOM 1342 C CA . THR A 1 183 ? 30.377 26.845 -4.784 1.00 54.56 183 THR A CA 1
ATOM 1343 C C . THR A 1 183 ? 29.363 27.430 -3.808 1.00 54.56 183 THR A C 1
ATOM 1345 O O . THR A 1 183 ? 28.330 26.836 -3.514 1.00 54.56 183 THR A O 1
ATOM 1348 N N . THR A 1 184 ? 29.698 28.597 -3.262 1.00 62.75 184 THR A N 1
ATOM 1349 C CA . THR A 1 184 ? 28.834 29.404 -2.393 1.00 62.75 184 THR A CA 1
ATOM 1350 C C . THR A 1 184 ? 27.684 29.992 -3.215 1.00 62.75 184 THR A C 1
ATOM 1352 O O . THR A 1 184 ? 27.876 30.951 -3.960 1.00 62.75 184 THR A O 1
ATOM 1355 N N . GLY A 1 185 ? 26.487 29.414 -3.098 1.00 57.62 185 GLY A N 1
ATOM 1356 C CA . GLY A 1 185 ? 25.260 29.926 -3.711 1.00 57.62 185 GLY A CA 1
ATOM 1357 C C . GLY A 1 185 ? 24.478 30.821 -2.750 1.00 57.62 185 GLY A C 1
ATOM 1358 O O . GLY A 1 185 ? 23.889 30.339 -1.786 1.00 57.62 185 GLY A O 1
ATOM 1359 N N . SER A 1 186 ? 24.471 32.127 -3.012 1.00 62.12 186 SER A N 1
ATOM 1360 C CA . SER A 1 186 ? 23.677 33.118 -2.277 1.00 62.12 186 SER A CA 1
ATOM 1361 C C . SER A 1 186 ? 22.189 33.011 -2.629 1.00 62.12 186 SER A C 1
ATOM 1363 O O . SER A 1 186 ? 21.816 33.059 -3.800 1.00 62.12 186 SER A O 1
ATOM 1365 N N . GLY A 1 187 ? 21.343 32.890 -1.603 1.00 56.47 187 GLY A N 1
ATOM 1366 C CA . GLY A 1 187 ? 19.891 32.761 -1.720 1.00 56.47 187 GLY A CA 1
ATOM 1367 C C . GLY A 1 187 ? 19.189 34.000 -2.289 1.00 56.47 187 GLY A C 1
ATOM 1368 O O . GLY A 1 187 ? 19.506 35.136 -1.938 1.00 56.47 187 GLY A O 1
ATOM 1369 N N . GLY A 1 188 ? 18.197 33.755 -3.150 1.00 55.22 188 GLY A N 1
ATOM 1370 C CA . GLY A 1 188 ? 17.245 34.747 -3.648 1.00 55.22 188 GLY A CA 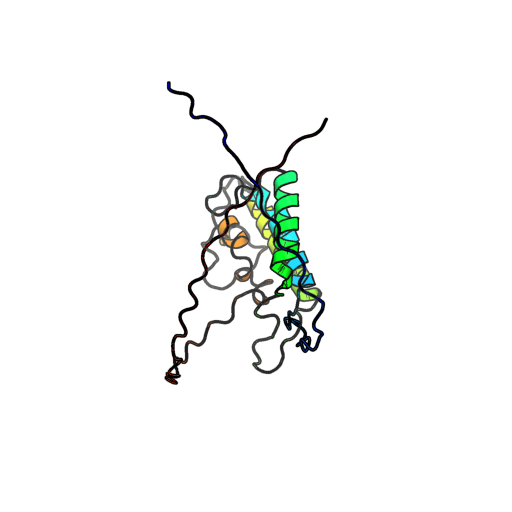1
ATOM 1371 C C . GLY A 1 188 ? 15.902 34.635 -2.923 1.00 55.22 188 GLY A C 1
ATOM 1372 O O . GLY A 1 188 ? 15.332 33.552 -2.822 1.00 55.22 188 GLY A O 1
ATOM 1373 N N . ALA A 1 189 ? 15.403 35.763 -2.414 1.00 66.81 189 ALA A N 1
ATOM 1374 C CA . ALA A 1 189 ? 14.111 35.886 -1.747 1.00 66.81 189 ALA A CA 1
ATOM 1375 C C . ALA A 1 189 ? 12.953 35.958 -2.762 1.00 66.81 189 ALA A C 1
ATOM 1377 O O . ALA A 1 189 ? 13.013 36.717 -3.731 1.00 66.81 189 ALA A O 1
ATOM 1378 N N . GLY A 1 190 ? 11.892 35.184 -2.516 1.00 66.38 190 GLY A N 1
ATOM 1379 C CA . GLY A 1 190 ? 10.667 35.163 -3.316 1.00 66.38 190 GLY A CA 1
ATOM 1380 C C . GLY A 1 190 ? 9.764 36.377 -3.071 1.00 66.38 190 GLY A C 1
ATOM 1381 O O . GLY A 1 190 ? 9.535 36.783 -1.932 1.00 66.38 190 GLY A O 1
ATOM 1382 N N . GLY A 1 191 ? 9.243 36.940 -4.164 1.00 57.78 191 GLY A N 1
ATOM 1383 C CA . GLY A 1 191 ? 8.224 37.988 -4.174 1.00 57.78 191 GLY A CA 1
ATOM 1384 C C . GLY A 1 191 ? 6.797 37.434 -4.094 1.00 57.78 191 GLY A C 1
ATOM 1385 O O . GLY A 1 191 ? 6.502 36.353 -4.595 1.00 57.78 191 GLY A O 1
ATOM 1386 N N . SER A 1 192 ? 5.911 38.214 -3.472 1.00 66.31 192 SER A N 1
ATOM 1387 C CA . SER A 1 192 ? 4.460 38.001 -3.405 1.00 66.31 192 SER A CA 1
ATOM 1388 C C . SER A 1 192 ? 3.725 38.755 -4.525 1.00 66.31 192 SER A C 1
ATOM 1390 O O . SER A 1 192 ? 3.960 39.947 -4.712 1.00 66.31 192 SER A O 1
ATOM 1392 N N . GLY A 1 193 ? 2.778 38.096 -5.199 1.00 64.81 193 GLY A N 1
ATOM 1393 C CA . GLY A 1 193 ? 1.610 38.702 -5.870 1.00 64.81 193 GLY A CA 1
ATOM 1394 C C . GLY A 1 193 ? 0.351 38.052 -5.271 1.00 64.81 193 GLY A C 1
ATOM 1395 O O . GLY A 1 193 ? 0.403 36.870 -4.952 1.00 64.81 193 GLY A O 1
ATOM 1396 N N . GLY A 1 194 ? -0.752 38.729 -4.926 1.00 58.72 194 GLY A N 1
ATOM 1397 C CA . GLY A 1 194 ? -1.533 39.712 -5.695 1.00 58.72 194 GLY A CA 1
ATOM 1398 C C . GLY A 1 194 ? -2.390 38.942 -6.714 1.00 58.72 194 GLY A C 1
ATOM 1399 O O . GLY A 1 194 ? -1.810 38.311 -7.582 1.00 58.72 194 GLY A O 1
ATOM 1400 N N . GLY A 1 195 ? -3.722 38.847 -6.688 1.00 62.47 195 GLY A N 1
ATOM 1401 C CA . GLY A 1 195 ? -4.779 39.717 -6.171 1.00 62.47 195 GLY A CA 1
ATOM 1402 C C . GLY A 1 195 ? -5.684 40.129 -7.349 1.00 62.47 195 GLY A C 1
ATOM 1403 O O . GLY A 1 195 ? -5.244 40.918 -8.178 1.00 62.47 195 GLY A O 1
ATOM 1404 N N . GLY A 1 196 ? -6.914 39.607 -7.433 1.00 59.91 196 GLY A N 1
ATOM 1405 C CA . GLY A 1 196 ? -7.949 40.006 -8.410 1.00 59.91 196 GLY A CA 1
ATOM 1406 C C . GLY A 1 196 ? -9.070 38.955 -8.486 1.00 59.91 196 GLY A C 1
ATOM 1407 O O . GLY A 1 196 ? -8.754 37.775 -8.585 1.00 59.91 196 GLY A O 1
ATOM 1408 N N . GLY A 1 197 ? -10.364 39.271 -8.402 1.00 47.94 197 GLY A N 1
ATOM 1409 C CA . GLY A 1 197 ? -11.076 40.552 -8.345 1.00 47.94 197 GLY A CA 1
ATOM 1410 C C . GLY A 1 197 ? -12.469 40.371 -7.744 1.00 47.94 197 GLY A C 1
ATOM 1411 O O . GLY A 1 197 ? -12.734 39.274 -7.202 1.00 47.94 197 GLY A O 1
#

pLDDT: mean 78.84, std 18.72, range [40.88, 98.31]

Secondary structure (DSSP, 8-state):
-PPPP-----------------------------HHHHHHHHHHHHHHGGGGTT-TTS----SHHHHHHHHHHHHHHGGG--TT-S-SSTT--PPPPHHHHHHHHHHHHHHHHHHHS-S-TTS----SGGG-TTS-B-TT-TTS-HHHHHHSGGGBGGGGGGSPPP-------------------PPPPPPP-----

Sequence (197 aa):
MPKLPVFARRALCAVSVFGGGLFLTYGCGTDAVGVDACRQIEEARCDAAPACTGDQFTFGIRTEEQVRNCKALYRDQCLHGIENAGGSDEDEVDEPSDGNVDKCIKAIKATANCKRKQPDVNGDTVTTMADCPDVAVVSGWSDKTPCETLNSVEKLDACKFVAKKADNDDDGDTTATATATTTTGSGGAGGSGGGGG

Foldseek 3Di:
DDDDDDDDDDDDDDDDDDDDDDPPCPPPPLVAAALVLQLLLQLLLLVLQCLCQPPPLGPNRNDPVSSVVSSVVSNVVSSNHQQQCDDPDPPDNHHPDPVLSVLLSVLSVLLSVLSNCVVPPVNHHQQFLCSRVVWAFAPPRRNPGSSNCSSVSCRGPSNVSSDHDPPPPPVPPPPDPDDDDDDDDDDDDDDDDDDDD